Protein AF-A0A168AKA2-F1 (afdb_monomer_lite)

Sequence (302 aa):
MSASPSSTSDLRPRVEEVTDSEDDIPLAKMKTKIQNEAAQAAETKAAAEEEDEYTGITFVDMLRFIVLAILTSSGLSYLITQESFTWGYKPWAKFHAMRHYFRGPINLTPSQLALYNGTDPSLPIYLAVNGTIFDVTSGARFYGPGAAYHYAAGCEANRAFITGCFQEDRTPDLRGVELLYIPIEDCEETGYSAAGCEEEKLMPAAEKKKRREAELRKAKVYVQKALEGWYRFYDKNDKYFKVGKVIPEPDGAGLKETEGPVPTLCVLAQSQRPKRSEMKKYEEERRSKEAEMAKVTARRAH

Radius of gyration: 45.98 Å; chains: 1; bounding box: 139×82×97 Å

Foldseek 3Di:
DDDDDDDDDDDDDDDDDDDDDDDDDDPVVVVVVVVVVVVVVVVVVVVVVVVVPPDDCDPVNVVVVVVVCLQVVLVVCCVVVVPGSPVPDDVVLVVVVVVLVVVDADEAALVRLQVQLQPDVVHFWWADFPQFIKGCNLVCCQCHPPHPQSLRTSAHQLLCLLLVCSPPRRAPDCFQSLQLQPADACLVVVPPPQAPSVVVVVDDPVVVVVVRVVSSVVSVVVSVVSSVVVVVCQPPDPNMHTRHGHDHDPVNVSVVVVVDDGDHRDPSSVVSRHHPSVVNNVVVVVVVVVVVVVVVVVVVVD

pLDDT: mean 81.1, std 16.91, range [33.66, 97.62]

Organism: NCBI:txid392613

InterPro domains:
  IPR001199 Cytochrome b5-like heme/steroid binding domain [PF00173] (109-170)
  IPR001199 Cytochrome b5-like heme/steroid binding domain [SM01117] (108-186)
  IPR036400 Cytochrome b5-like heme/steroid binding domain superfamily [G3DSA:3.10.120.10] (104-248)
  IPR036400 Cytochrome b5-like heme/steroid binding domain superfamily [SSF55856] (105-172)
  IPR050577 MAPR/Neuferricin/Neudesin-like [PTHR10281] (91-247)

Secondary structure (DSSP, 8-state):
--------------------------HHHHHHHHHHHHHHHHHHHHHHHHHS-S----HHHHHHHHHHHHHHHHHHHHHHHSS-SSTT--HHHHHHHHHHHHH--EEE-HHHHGGGSSSSTTSPPEEEETTEEEE-GGGHHHHSTTSTTGGGTTSB-HHHHHH--TTT--SS--TTGGGGGSPB--TTTT-TTSTTHHHHHHS-HHHHHHHHHHHHHHHHHHHHHHHHHHHHHHHT-SS-EEEEEE---TTSHHHHTTTSPPPPPPHHHHHTSPBHHHHHHHHHHHHHHHHHHHHHHHHH--

Structure (mmCIF, N/CA/C/O backbone):
data_AF-A0A168AKA2-F1
#
_entry.id   AF-A0A168AKA2-F1
#
loop_
_atom_site.group_PDB
_atom_site.id
_atom_site.type_symbol
_atom_site.label_atom_id
_atom_site.label_alt_id
_atom_site.label_comp_id
_atom_site.label_asym_id
_atom_site.label_entity_id
_atom_site.label_seq_id
_atom_site.pdbx_PDB_ins_code
_atom_site.Cartn_x
_atom_site.Cartn_y
_atom_site.Cartn_z
_atom_site.occupancy
_atom_site.B_iso_or_equiv
_atom_site.auth_seq_id
_atom_site.auth_comp_id
_atom_site.auth_asym_id
_atom_site.auth_atom_id
_atom_site.pdbx_PDB_model_num
ATOM 1 N N . MET A 1 1 ? 75.955 65.451 -14.988 1.00 42.12 1 MET A N 1
ATOM 2 C CA . MET A 1 1 ? 76.858 64.344 -14.615 1.00 42.12 1 MET A CA 1
ATOM 3 C C . MET A 1 1 ? 76.902 63.419 -15.822 1.00 42.12 1 MET A C 1
ATOM 5 O O . MET A 1 1 ? 76.055 62.554 -15.945 1.00 42.12 1 MET A O 1
ATOM 9 N N . SER A 1 2 ? 77.557 63.840 -16.905 1.00 38.38 2 SER A N 1
ATOM 10 C CA . SER A 1 2 ? 79.019 63.784 -17.108 1.00 38.38 2 SER A CA 1
ATOM 11 C C . SER A 1 2 ? 79.462 62.322 -17.239 1.00 38.38 2 SER A C 1
ATOM 13 O O . SER A 1 2 ? 79.281 61.575 -16.293 1.00 38.38 2 SER A O 1
ATOM 15 N N . ALA A 1 3 ? 80.046 61.844 -18.330 1.00 36.53 3 ALA A N 1
ATOM 16 C CA . ALA A 1 3 ? 80.405 62.471 -19.590 1.00 36.53 3 ALA A CA 1
ATOM 17 C C . ALA A 1 3 ? 80.715 61.341 -20.601 1.00 36.53 3 ALA A C 1
ATOM 19 O O . ALA A 1 3 ? 81.256 60.306 -20.219 1.00 36.53 3 ALA A O 1
ATOM 20 N N . SER A 1 4 ? 80.412 61.562 -21.883 1.00 39.88 4 SER A N 1
ATOM 21 C CA . SER A 1 4 ? 81.236 61.081 -23.012 1.00 39.88 4 SER A CA 1
ATOM 22 C C . SER A 1 4 ? 82.666 61.681 -22.882 1.00 39.88 4 SER A C 1
ATOM 24 O O . SER A 1 4 ? 82.837 62.540 -22.016 1.00 39.88 4 SER A O 1
ATOM 26 N N . PRO A 1 5 ? 83.681 61.416 -23.737 1.00 55.09 5 PRO A N 1
ATOM 27 C CA . PRO A 1 5 ? 83.632 60.816 -25.072 1.00 55.09 5 PRO A CA 1
ATOM 28 C C . PRO A 1 5 ? 84.867 59.940 -25.412 1.00 55.09 5 PRO A C 1
ATOM 30 O O . PRO A 1 5 ? 85.654 59.599 -24.540 1.00 55.09 5 PRO A O 1
ATOM 33 N N . SER A 1 6 ? 84.947 59.481 -26.667 1.00 36.19 6 SER A N 1
ATOM 34 C CA . SER A 1 6 ? 86.059 59.757 -27.613 1.00 36.19 6 SER A CA 1
ATOM 35 C C . SER A 1 6 ? 87.033 58.563 -27.656 1.00 36.19 6 SER A C 1
ATOM 37 O O . SER A 1 6 ? 87.171 57.850 -26.678 1.00 36.19 6 SER A O 1
ATOM 39 N N . SER A 1 7 ? 87.734 58.204 -28.728 1.00 34.06 7 SER A N 1
ATOM 40 C CA . SER A 1 7 ? 87.876 58.675 -30.107 1.00 34.06 7 SER A CA 1
ATOM 41 C C . SER A 1 7 ? 89.014 57.837 -30.704 1.00 34.06 7 SER A C 1
ATOM 43 O O . SER A 1 7 ? 89.986 57.622 -29.987 1.00 34.06 7 SER A O 1
ATOM 45 N N . THR A 1 8 ? 88.924 57.505 -32.004 1.00 37.31 8 THR A N 1
ATOM 46 C CA . THR A 1 8 ? 90.046 57.264 -32.960 1.00 37.31 8 THR A CA 1
ATOM 47 C C . THR A 1 8 ? 90.996 56.095 -32.647 1.00 37.31 8 THR A C 1
ATOM 49 O O . THR A 1 8 ? 91.303 55.821 -31.502 1.00 37.31 8 THR A O 1
ATOM 52 N N . SER A 1 9 ? 91.511 55.296 -33.575 1.00 42.91 9 SER A N 1
ATOM 53 C CA . SER A 1 9 ? 92.014 55.483 -34.950 1.00 42.91 9 SER A CA 1
ATOM 54 C C . SER A 1 9 ? 92.329 54.058 -35.442 1.00 42.91 9 SER A C 1
ATOM 56 O O . SER A 1 9 ? 92.775 53.242 -34.643 1.00 42.91 9 SER A O 1
ATOM 58 N N . ASP A 1 10 ? 91.880 53.624 -36.615 1.00 46.38 10 ASP A N 1
ATOM 59 C CA . ASP A 1 10 ? 92.587 53.662 -37.908 1.00 46.38 10 ASP A CA 1
ATOM 60 C C . ASP A 1 10 ? 93.983 52.999 -37.935 1.00 46.38 10 ASP A C 1
ATOM 62 O O . ASP A 1 10 ? 94.736 53.083 -36.970 1.00 46.38 10 ASP A O 1
ATOM 66 N N . LEU A 1 11 ? 94.304 52.424 -39.104 1.00 39.44 11 LEU A N 1
ATOM 67 C CA . LEU A 1 11 ? 95.549 51.786 -39.575 1.00 39.44 11 LEU A CA 1
ATOM 68 C C . LEU A 1 11 ? 95.521 50.242 -39.721 1.00 39.44 11 LEU A C 1
ATOM 70 O O . LEU A 1 11 ? 95.914 49.476 -38.847 1.00 39.44 11 LEU A O 1
ATOM 74 N N . ARG A 1 12 ? 95.153 49.796 -40.936 1.00 41.62 12 ARG A N 1
ATOM 75 C CA . ARG A 1 12 ? 95.840 48.690 -41.657 1.00 41.62 12 ARG A CA 1
ATOM 76 C C . ARG A 1 12 ? 97.314 49.092 -41.912 1.00 41.62 12 ARG A C 1
ATOM 78 O O . ARG A 1 12 ? 97.574 50.293 -41.861 1.00 41.62 12 ARG A O 1
ATOM 85 N N . PRO A 1 13 ? 98.256 48.210 -42.322 1.00 53.47 13 PRO A N 1
ATOM 86 C CA . PRO A 1 13 ? 98.134 46.828 -42.824 1.00 53.47 13 PRO A CA 1
ATOM 87 C C . PRO A 1 13 ? 99.163 45.867 -42.170 1.00 53.47 13 PRO A C 1
ATOM 89 O O . PRO A 1 13 ? 99.902 46.284 -41.289 1.00 53.47 13 PRO A O 1
ATOM 92 N N . ARG A 1 14 ? 99.251 44.606 -42.627 1.00 36.91 14 ARG A N 1
ATOM 93 C CA . ARG A 1 14 ? 100.496 43.957 -43.116 1.00 36.91 14 ARG A CA 1
ATOM 94 C C . ARG A 1 14 ? 100.298 42.443 -43.206 1.00 36.91 14 ARG A C 1
ATOM 96 O O . ARG A 1 14 ? 100.119 41.758 -42.208 1.00 36.91 14 ARG A O 1
ATOM 103 N N . VAL A 1 15 ? 100.304 41.959 -44.444 1.00 46.25 15 VAL A N 1
ATOM 104 C CA . VAL A 1 15 ? 100.638 40.572 -44.760 1.00 46.25 15 VAL A CA 1
ATOM 105 C C . VAL A 1 15 ? 102.110 40.410 -44.402 1.00 46.25 15 VAL A C 1
ATOM 107 O O . VAL A 1 15 ? 102.939 41.157 -44.922 1.00 46.25 15 VAL A O 1
ATOM 110 N N . GLU A 1 16 ? 102.422 39.479 -43.511 1.00 42.53 16 GLU A N 1
ATOM 111 C CA . GLU A 1 16 ? 103.767 38.936 -43.380 1.00 42.53 16 GLU A CA 1
ATOM 112 C C . GLU A 1 16 ? 103.661 37.419 -43.461 1.00 42.53 16 GLU A C 1
ATOM 114 O O . GLU A 1 16 ? 102.897 36.777 -42.742 1.00 42.53 16 GLU A O 1
ATOM 119 N N . GLU A 1 17 ? 104.360 36.893 -44.454 1.00 41.31 17 GLU A N 1
ATOM 120 C CA . GLU A 1 17 ? 104.403 35.501 -44.849 1.00 41.31 17 GLU A CA 1
ATOM 121 C C . GLU A 1 17 ? 105.785 34.960 -44.450 1.00 41.31 17 GLU A C 1
ATOM 123 O O . GLU A 1 17 ? 106.784 35.631 -44.706 1.00 41.31 17 GLU A O 1
ATOM 128 N N . VAL A 1 18 ? 105.801 33.725 -43.921 1.00 43.91 18 VAL A N 1
ATOM 129 C CA . VAL A 1 18 ? 106.944 32.785 -43.806 1.00 43.91 18 VAL A CA 1
ATOM 130 C C . VAL A 1 18 ? 108.013 33.205 -42.766 1.00 43.91 18 VAL A C 1
ATOM 132 O O . VAL A 1 18 ? 108.516 34.317 -42.791 1.00 43.91 18 VAL A O 1
ATOM 135 N N . THR A 1 19 ? 108.375 32.399 -41.761 1.00 33.66 19 THR A N 1
ATOM 136 C CA . THR A 1 19 ? 109.161 31.152 -41.873 1.00 33.66 19 THR A CA 1
ATOM 137 C C . THR A 1 19 ? 109.039 30.239 -40.647 1.00 33.66 19 THR A C 1
ATOM 139 O O . THR A 1 19 ? 108.881 30.713 -39.525 1.00 33.66 19 THR A O 1
ATOM 142 N N . ASP A 1 20 ? 109.204 28.939 -40.912 1.00 44.06 20 ASP A N 1
ATOM 143 C CA . ASP A 1 20 ? 109.483 27.824 -39.995 1.00 44.06 20 ASP A CA 1
ATOM 144 C C . ASP A 1 20 ? 110.321 28.163 -38.754 1.00 44.06 20 ASP A C 1
ATOM 146 O O . ASP A 1 20 ? 111.400 28.746 -38.870 1.00 44.06 20 ASP A O 1
ATOM 150 N N . SER A 1 21 ? 109.893 27.631 -37.606 1.00 36.78 21 SER A N 1
ATOM 151 C CA . SER A 1 21 ? 110.758 26.810 -36.748 1.00 36.78 21 SER A CA 1
ATOM 152 C C . SER A 1 21 ? 109.919 26.073 -35.700 1.00 36.78 21 SER A C 1
ATOM 154 O O . SER A 1 21 ? 109.174 26.684 -34.933 1.00 36.78 21 SER A O 1
ATOM 156 N N . GLU A 1 22 ? 110.056 24.754 -35.731 1.00 49.78 22 GLU A N 1
ATOM 157 C CA . GLU A 1 22 ? 109.543 23.729 -34.826 1.00 49.78 22 GLU A CA 1
ATOM 158 C C . GLU A 1 22 ? 109.860 24.025 -33.348 1.00 49.78 22 GLU A C 1
ATOM 160 O O . GLU A 1 22 ? 110.937 24.529 -33.055 1.00 49.78 22 GLU A O 1
ATOM 165 N N . ASP A 1 23 ? 108.945 23.671 -32.433 1.00 47.62 23 ASP A N 1
ATOM 166 C CA . ASP A 1 23 ? 109.302 23.088 -31.130 1.00 47.62 23 ASP A CA 1
ATOM 167 C C . ASP A 1 23 ? 108.081 22.412 -30.464 1.00 47.62 23 ASP A C 1
ATOM 169 O O . ASP A 1 23 ? 107.023 23.004 -30.224 1.00 47.62 23 ASP A O 1
ATOM 173 N N . ASP A 1 24 ? 108.253 21.116 -30.210 1.00 47.12 24 ASP A N 1
ATOM 174 C CA . ASP A 1 24 ? 107.253 20.098 -29.903 1.00 47.12 24 ASP A CA 1
ATOM 175 C C . ASP A 1 24 ? 106.739 20.090 -28.448 1.00 47.12 24 ASP A C 1
ATOM 177 O O . ASP A 1 24 ? 107.500 19.959 -27.486 1.00 47.12 24 ASP A O 1
ATOM 181 N N . ILE A 1 25 ? 105.411 20.035 -28.276 1.00 52.50 25 ILE A N 1
ATOM 182 C CA . ILE A 1 25 ? 104.760 19.454 -27.086 1.00 52.50 25 ILE A CA 1
ATOM 183 C C . ILE A 1 25 ? 104.139 18.121 -27.528 1.00 52.50 25 ILE A C 1
ATOM 185 O O . ILE A 1 25 ? 103.329 18.111 -28.457 1.00 52.50 25 ILE A O 1
ATOM 189 N N . PRO A 1 26 ? 104.473 16.972 -26.904 1.00 58.94 26 PRO A N 1
ATOM 190 C CA . PRO A 1 26 ? 104.173 15.673 -27.489 1.00 58.94 26 PRO A CA 1
ATOM 191 C C . PRO A 1 26 ? 102.664 15.418 -27.544 1.00 58.94 26 PRO A C 1
ATOM 193 O O . PRO A 1 26 ? 102.001 15.183 -26.527 1.00 58.94 26 PRO A O 1
ATOM 196 N N . LEU A 1 27 ? 102.160 15.375 -28.779 1.00 58.09 27 LEU A N 1
ATOM 197 C CA . LEU A 1 27 ? 100.805 15.026 -29.225 1.00 58.09 27 LEU A CA 1
ATOM 198 C C . LEU A 1 27 ? 100.209 13.794 -28.507 1.00 58.09 27 LEU A C 1
ATOM 200 O O . LEU A 1 27 ? 98.992 13.636 -28.415 1.00 58.09 27 LEU A O 1
ATOM 204 N N . ALA A 1 28 ? 101.064 12.920 -27.972 1.00 61.12 28 ALA A N 1
ATOM 205 C CA . ALA A 1 28 ? 100.693 11.727 -27.222 1.00 61.12 28 ALA A CA 1
ATOM 206 C C . ALA A 1 28 ? 99.970 12.022 -25.892 1.00 61.12 28 ALA A C 1
ATOM 208 O O . ALA A 1 28 ? 99.026 11.306 -25.557 1.00 61.12 28 ALA A O 1
ATOM 209 N N . LYS A 1 29 ? 100.356 13.076 -25.152 1.00 59.69 29 LYS A N 1
ATOM 210 C CA . LYS A 1 29 ? 99.746 13.419 -23.847 1.00 59.69 29 LYS A CA 1
ATOM 211 C C . LYS A 1 29 ? 98.382 14.097 -23.988 1.00 59.69 29 LYS A C 1
ATOM 213 O O . LYS A 1 29 ? 97.487 13.852 -23.185 1.00 59.69 29 LYS A O 1
ATOM 218 N N . MET A 1 30 ? 98.203 14.913 -25.027 1.00 59.31 30 MET A N 1
ATOM 219 C CA . MET A 1 30 ? 96.895 15.495 -25.349 1.00 59.31 30 MET A CA 1
ATOM 220 C C . MET A 1 30 ? 95.913 14.425 -25.829 1.00 59.31 30 MET A C 1
ATOM 222 O O . MET A 1 30 ? 94.771 14.408 -25.380 1.00 59.31 30 MET A O 1
ATOM 226 N N . LYS A 1 31 ? 96.358 13.481 -26.671 1.00 65.75 31 LYS A N 1
ATOM 227 C CA . LYS A 1 31 ? 95.497 12.395 -27.164 1.00 65.75 31 LYS A CA 1
ATOM 228 C C . LYS A 1 31 ? 94.992 11.480 -26.049 1.00 65.75 31 LYS A C 1
ATOM 230 O O . LYS A 1 31 ? 93.810 11.164 -26.034 1.00 65.75 31 LYS A O 1
ATOM 235 N N . THR A 1 32 ? 95.846 11.112 -25.095 1.00 68.62 32 THR A N 1
ATOM 236 C CA . THR A 1 32 ? 95.438 10.268 -23.956 1.00 68.62 32 THR A CA 1
ATOM 237 C C . THR A 1 32 ? 94.500 10.993 -22.995 1.00 68.62 32 THR A C 1
ATOM 239 O O . THR A 1 32 ? 93.542 10.393 -22.519 1.00 68.62 32 THR A O 1
ATOM 242 N N . LYS A 1 33 ? 94.705 12.293 -22.748 1.00 72.75 33 LYS A N 1
ATOM 243 C CA . LYS A 1 33 ? 93.789 13.088 -21.916 1.00 72.75 33 LYS A CA 1
ATOM 244 C C . LYS A 1 33 ? 92.404 13.234 -22.556 1.00 72.75 33 LYS A C 1
ATOM 246 O O . LYS A 1 33 ? 91.408 12.987 -21.888 1.00 72.75 33 LYS A O 1
ATOM 251 N N . ILE A 1 34 ? 92.353 13.532 -23.856 1.00 72.19 34 ILE A N 1
ATOM 252 C CA . ILE A 1 34 ? 91.098 13.638 -24.617 1.00 72.19 34 ILE A CA 1
ATOM 253 C C . ILE A 1 34 ? 90.366 12.290 -24.662 1.00 72.19 34 ILE A C 1
ATOM 255 O O . ILE A 1 34 ? 89.150 12.249 -24.512 1.00 72.19 34 ILE A O 1
ATOM 259 N N . GLN A 1 35 ? 91.091 11.179 -24.826 1.00 73.50 35 GLN A N 1
ATOM 260 C CA . GLN A 1 35 ? 90.495 9.839 -24.817 1.00 73.50 35 GLN A CA 1
ATOM 261 C C . GLN A 1 35 ? 89.927 9.458 -23.445 1.00 73.50 35 GLN A C 1
ATOM 263 O O . GLN A 1 35 ? 88.838 8.895 -23.383 1.00 73.50 35 GLN A O 1
ATOM 268 N N . ASN A 1 36 ? 90.613 9.803 -22.354 1.00 71.88 36 ASN A N 1
ATOM 269 C CA . ASN A 1 36 ? 90.150 9.492 -21.001 1.00 71.88 36 ASN A CA 1
ATOM 270 C C . ASN A 1 36 ? 88.958 10.366 -20.574 1.00 71.88 36 ASN A C 1
ATOM 272 O O . ASN A 1 36 ? 88.024 9.859 -19.961 1.00 71.88 36 ASN A O 1
ATOM 276 N N . GLU A 1 37 ? 88.951 11.652 -20.936 1.00 75.44 37 GLU A N 1
ATOM 277 C CA . GLU A 1 37 ? 87.818 12.556 -20.689 1.00 75.44 37 GLU A CA 1
ATOM 278 C C . GLU A 1 37 ? 86.597 12.172 -21.542 1.00 75.44 37 GLU A C 1
ATOM 280 O O . GLU A 1 37 ? 85.471 12.210 -21.052 1.00 75.44 37 GLU A O 1
ATOM 285 N N . ALA A 1 38 ? 86.805 11.716 -22.783 1.00 73.12 38 ALA A N 1
ATOM 286 C CA . ALA A 1 38 ? 85.736 11.184 -23.628 1.00 73.12 38 ALA A CA 1
ATOM 287 C C . ALA A 1 38 ? 85.178 9.850 -23.104 1.00 73.12 38 ALA A C 1
ATOM 289 O O . ALA A 1 38 ? 83.971 9.636 -23.171 1.00 73.12 38 ALA A O 1
ATOM 290 N N . ALA A 1 39 ? 86.027 8.974 -22.556 1.00 73.69 39 ALA A N 1
ATOM 291 C CA . ALA A 1 39 ? 85.592 7.723 -21.936 1.00 73.69 39 ALA A CA 1
ATOM 292 C C . ALA A 1 39 ? 84.786 7.974 -20.650 1.00 73.69 39 ALA A C 1
ATOM 294 O O . ALA A 1 39 ? 83.715 7.399 -20.489 1.00 73.69 39 ALA A O 1
ATOM 295 N N . GLN A 1 40 ? 85.229 8.899 -19.789 1.00 72.25 40 GLN A N 1
ATOM 296 C CA . GLN A 1 40 ? 84.478 9.293 -18.589 1.00 72.25 40 GLN A CA 1
ATOM 297 C C . GLN A 1 40 ? 83.165 10.013 -18.921 1.00 72.25 40 GLN A C 1
ATOM 299 O O . GLN A 1 40 ? 82.154 9.780 -18.258 1.00 72.25 40 GLN A O 1
ATOM 304 N N . ALA A 1 41 ? 83.143 10.858 -19.956 1.00 71.75 41 ALA A N 1
ATOM 305 C CA . ALA A 1 41 ? 81.916 11.485 -20.446 1.00 71.75 41 ALA A CA 1
ATOM 306 C C . ALA A 1 41 ? 80.950 10.459 -21.065 1.00 71.75 41 ALA A C 1
ATOM 308 O O . ALA A 1 41 ? 79.739 10.607 -20.939 1.00 71.75 41 ALA A O 1
ATOM 309 N N . ALA A 1 42 ? 81.466 9.408 -21.708 1.00 73.75 42 ALA A N 1
ATOM 310 C CA . ALA A 1 42 ? 80.652 8.323 -22.247 1.00 73.75 42 ALA A CA 1
ATOM 311 C C . ALA A 1 42 ? 80.082 7.422 -21.140 1.00 73.75 42 ALA A C 1
ATOM 313 O O . ALA A 1 42 ? 78.906 7.087 -21.202 1.00 73.75 42 ALA A O 1
ATOM 314 N N . GLU A 1 43 ? 80.863 7.085 -20.108 1.00 69.88 43 GLU A N 1
ATOM 315 C CA . GLU A 1 43 ? 80.384 6.309 -18.953 1.00 69.88 43 GLU A CA 1
ATOM 316 C C . GLU A 1 43 ? 79.364 7.081 -18.114 1.00 69.88 43 GLU A C 1
ATOM 318 O O . GLU A 1 43 ? 78.340 6.525 -17.741 1.00 69.88 43 GLU A O 1
ATOM 323 N N . THR A 1 44 ? 79.591 8.371 -17.848 1.00 70.38 44 THR A N 1
ATOM 324 C CA . THR A 1 44 ? 78.619 9.203 -17.110 1.00 70.38 44 THR A CA 1
ATOM 325 C C . THR A 1 44 ? 77.334 9.429 -17.895 1.00 70.38 44 THR A C 1
ATOM 327 O O . THR A 1 44 ? 76.260 9.477 -17.302 1.00 70.38 44 THR A O 1
ATOM 330 N N . LYS A 1 45 ? 77.418 9.517 -19.226 1.00 68.19 45 LYS A N 1
ATOM 331 C CA . LYS A 1 45 ? 76.241 9.597 -20.090 1.00 68.19 45 LYS A CA 1
ATOM 332 C C . LYS A 1 45 ? 75.508 8.257 -20.193 1.00 68.19 45 LYS A C 1
ATOM 334 O O . LYS A 1 45 ? 74.289 8.265 -20.157 1.00 68.19 45 LYS A O 1
ATOM 339 N N . ALA A 1 46 ? 76.225 7.135 -20.242 1.00 64.88 46 ALA A N 1
ATOM 340 C CA . ALA A 1 46 ? 75.628 5.800 -20.204 1.00 64.88 46 ALA A CA 1
ATOM 341 C C . ALA A 1 46 ? 74.970 5.499 -18.845 1.00 64.88 46 ALA A C 1
ATOM 343 O O . ALA A 1 46 ? 73.882 4.943 -18.817 1.00 64.88 46 ALA A O 1
ATOM 344 N N . ALA A 1 47 ? 75.573 5.931 -17.733 1.00 60.44 47 ALA A N 1
ATOM 345 C CA . ALA A 1 47 ? 74.988 5.805 -16.397 1.00 60.44 47 ALA A CA 1
ATOM 346 C C . ALA A 1 47 ? 73.767 6.725 -16.200 1.00 60.44 47 ALA A C 1
ATOM 348 O O . ALA A 1 47 ? 72.792 6.318 -15.580 1.00 60.44 47 ALA A O 1
ATOM 349 N N . ALA A 1 48 ? 73.784 7.941 -16.761 1.00 59.88 48 ALA A N 1
ATOM 350 C CA . ALA A 1 48 ? 72.617 8.829 -16.762 1.00 59.88 48 ALA A CA 1
ATOM 351 C C . ALA A 1 48 ? 71.490 8.311 -17.678 1.00 59.88 48 ALA A C 1
ATOM 353 O O . ALA A 1 48 ? 70.320 8.426 -17.333 1.00 59.88 48 ALA A O 1
ATOM 354 N N . GLU A 1 49 ? 71.836 7.703 -18.820 1.00 59.34 49 GLU A N 1
ATOM 355 C CA . GLU A 1 49 ? 70.876 7.044 -19.715 1.00 59.34 49 GLU A CA 1
ATOM 356 C C . GLU A 1 49 ? 70.304 5.747 -19.095 1.00 59.34 49 GLU A C 1
ATOM 358 O O . GLU A 1 49 ? 69.133 5.457 -19.325 1.00 59.34 49 GLU A O 1
ATOM 363 N N . GLU A 1 50 ? 71.058 5.016 -18.257 1.00 57.53 50 GLU A N 1
ATOM 364 C CA . GLU A 1 50 ? 70.548 3.866 -17.482 1.00 57.53 50 GLU A CA 1
ATOM 365 C C . GLU A 1 50 ? 69.621 4.275 -16.319 1.00 57.53 50 GLU A C 1
ATOM 367 O O . GLU A 1 50 ? 68.672 3.549 -16.019 1.00 57.53 50 GLU A O 1
ATOM 372 N N . GLU A 1 51 ? 69.846 5.420 -15.661 1.00 56.56 51 GLU A N 1
ATOM 373 C CA . GLU A 1 51 ? 68.978 5.891 -14.565 1.00 56.56 51 GLU A CA 1
ATOM 374 C C . GLU A 1 51 ? 67.663 6.532 -15.058 1.00 56.56 51 GLU A C 1
ATOM 376 O O . GLU A 1 51 ? 66.640 6.436 -14.372 1.00 56.56 51 GLU A O 1
ATOM 381 N N . ASP A 1 52 ? 67.647 7.115 -16.264 1.00 52.47 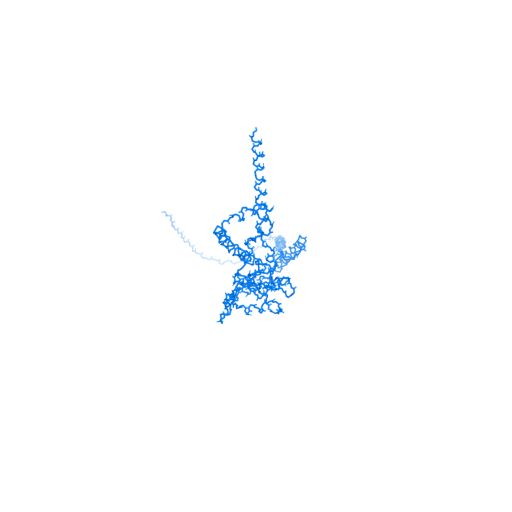52 ASP A N 1
ATOM 382 C CA . ASP A 1 52 ? 66.449 7.709 -16.882 1.00 52.47 52 ASP A CA 1
ATOM 383 C C . ASP A 1 52 ? 65.568 6.692 -17.640 1.00 52.47 52 ASP A C 1
ATOM 385 O O . ASP A 1 52 ? 64.446 7.018 -18.044 1.00 52.47 52 ASP A O 1
ATOM 389 N N . GLU A 1 53 ? 65.988 5.426 -17.762 1.00 50.19 53 GLU A N 1
ATOM 390 C CA . GLU A 1 53 ? 65.137 4.322 -18.243 1.00 50.19 53 GLU A CA 1
ATOM 391 C C . GLU A 1 53 ? 64.170 3.817 -17.146 1.00 50.19 53 GLU A C 1
ATOM 393 O O . GLU A 1 53 ? 63.748 2.661 -17.097 1.00 50.19 53 GLU A O 1
ATOM 398 N N . TYR A 1 54 ? 63.751 4.710 -16.247 1.00 57.19 54 TYR A N 1
ATOM 399 C CA . TYR A 1 54 ? 62.666 4.462 -15.310 1.00 57.19 54 TYR A CA 1
ATOM 400 C C . TYR A 1 54 ? 61.317 4.717 -15.995 1.00 57.19 54 TYR A C 1
ATOM 402 O O . TYR A 1 54 ? 60.727 5.793 -15.918 1.00 57.19 54 TYR A O 1
ATOM 410 N N . THR A 1 55 ? 60.852 3.689 -16.707 1.00 60.25 55 THR A N 1
ATOM 411 C CA . THR A 1 55 ? 59.474 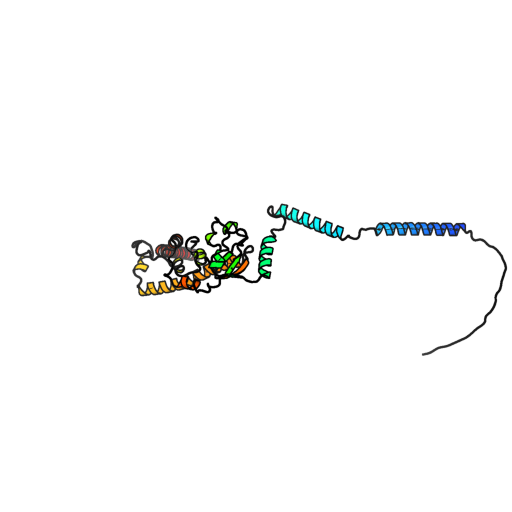3.417 -17.157 1.00 60.25 55 THR A CA 1
ATOM 412 C C . THR A 1 55 ? 58.442 4.510 -16.838 1.00 60.25 55 THR A C 1
ATOM 414 O O . THR A 1 55 ? 57.761 4.474 -15.807 1.00 60.25 55 THR A O 1
ATOM 417 N N . GLY A 1 56 ? 58.256 5.463 -17.754 1.00 65.62 56 GLY A N 1
ATOM 418 C CA . GLY A 1 56 ? 57.072 6.316 -17.734 1.00 65.62 56 GLY A CA 1
ATOM 419 C C . GLY A 1 56 ? 55.826 5.432 -17.783 1.00 65.62 56 GLY A C 1
ATOM 420 O O . GLY A 1 56 ? 55.710 4.590 -18.673 1.00 65.62 56 GLY A O 1
ATOM 421 N N . ILE A 1 57 ? 54.921 5.582 -16.810 1.00 70.75 57 ILE A N 1
ATOM 422 C CA . ILE A 1 57 ? 53.714 4.754 -16.702 1.00 70.75 57 ILE A CA 1
ATOM 423 C C . ILE A 1 57 ? 52.946 4.857 -18.021 1.00 70.75 57 ILE A C 1
ATOM 425 O O . ILE A 1 57 ? 52.352 5.891 -18.339 1.00 70.75 57 ILE A O 1
ATOM 429 N N . THR A 1 58 ? 52.971 3.787 -18.811 1.00 83.38 58 THR A N 1
ATOM 430 C CA . THR A 1 58 ? 52.294 3.785 -20.103 1.00 83.38 58 THR A CA 1
ATOM 431 C C . THR A 1 58 ? 50.784 3.750 -19.880 1.00 83.38 58 THR A C 1
ATOM 433 O O . THR A 1 58 ? 50.297 3.298 -18.842 1.00 83.38 58 THR A O 1
ATOM 436 N N . PHE A 1 59 ? 49.993 4.191 -20.861 1.00 82.81 59 PHE A N 1
ATOM 437 C CA . PHE A 1 59 ? 48.533 4.048 -20.786 1.00 82.81 59 PHE A CA 1
ATOM 438 C C . PHE A 1 59 ? 48.111 2.587 -20.543 1.00 82.81 59 PHE A C 1
ATOM 440 O O . PHE A 1 59 ? 47.142 2.321 -19.833 1.00 82.81 59 PHE A O 1
ATOM 447 N N . VAL A 1 60 ? 48.881 1.640 -21.084 1.00 86.50 60 VAL A N 1
ATOM 448 C CA . VAL A 1 60 ? 48.687 0.204 -20.868 1.00 86.50 60 VAL A CA 1
ATOM 449 C C . VAL A 1 60 ? 48.967 -0.174 -19.415 1.00 86.50 60 VAL A C 1
ATOM 451 O O . VAL A 1 60 ? 48.205 -0.948 -18.843 1.00 86.50 60 VAL A O 1
ATOM 454 N N . ASP A 1 61 ? 49.995 0.399 -18.790 1.00 83.50 61 ASP A N 1
ATOM 455 C CA . ASP A 1 61 ? 50.294 0.160 -17.376 1.00 83.50 61 ASP A CA 1
ATOM 456 C C . ASP A 1 61 ? 49.255 0.805 -16.458 1.00 83.50 61 ASP A C 1
ATOM 458 O O . ASP A 1 61 ? 48.787 0.149 -15.531 1.00 83.50 61 ASP A O 1
ATOM 462 N N . MET A 1 62 ? 48.771 2.014 -16.766 1.00 88.06 62 MET A N 1
ATOM 463 C CA . MET A 1 62 ? 47.618 2.596 -16.064 1.00 88.06 62 MET A CA 1
ATOM 464 C C . MET A 1 62 ? 46.382 1.696 -16.170 1.00 88.06 62 MET A C 1
ATOM 466 O O . MET A 1 62 ? 45.714 1.444 -15.169 1.00 88.06 62 MET A O 1
ATOM 470 N N . LEU A 1 63 ? 46.093 1.156 -17.358 1.00 90.75 63 LEU A N 1
ATOM 471 C CA . LEU A 1 63 ? 44.973 0.239 -17.565 1.00 90.75 63 LEU A CA 1
ATOM 472 C C . LEU A 1 63 ? 45.172 -1.080 -16.800 1.00 90.75 63 LEU A C 1
ATOM 474 O O . LEU A 1 63 ? 44.228 -1.563 -16.177 1.00 90.75 63 LEU A O 1
ATOM 478 N N . ARG A 1 64 ? 46.392 -1.633 -16.766 1.00 89.56 64 ARG A N 1
ATOM 479 C CA . ARG A 1 64 ? 46.740 -2.818 -15.961 1.00 89.56 64 ARG A CA 1
ATOM 480 C C . ARG A 1 64 ? 46.548 -2.569 -14.470 1.00 89.56 64 ARG A C 1
ATOM 482 O O . ARG A 1 64 ? 45.940 -3.406 -13.809 1.00 89.56 64 ARG A O 1
ATOM 489 N N . PHE A 1 65 ? 47.007 -1.432 -13.947 1.00 91.25 65 PHE A N 1
ATOM 490 C CA . PHE A 1 65 ? 46.827 -1.076 -12.539 1.00 91.25 65 PHE A CA 1
ATOM 491 C C . PHE A 1 65 ? 45.357 -0.851 -12.187 1.00 91.25 65 PHE A C 1
ATOM 493 O O . PHE A 1 65 ? 44.923 -1.304 -11.133 1.00 91.25 65 PHE A O 1
ATOM 500 N N . ILE A 1 66 ? 44.564 -0.239 -13.071 1.00 90.69 66 ILE A N 1
ATOM 501 C CA . ILE A 1 66 ? 43.114 -0.088 -12.876 1.00 90.69 66 ILE A CA 1
ATOM 502 C C . ILE A 1 66 ? 42.428 -1.458 -12.861 1.00 90.69 66 ILE A C 1
ATOM 504 O O . ILE A 1 66 ? 41.626 -1.728 -11.971 1.00 90.69 66 ILE A O 1
ATOM 508 N N . VAL A 1 67 ? 42.761 -2.351 -13.796 1.00 91.56 67 VAL A N 1
ATOM 509 C CA . VAL A 1 67 ? 42.203 -3.712 -13.836 1.00 91.56 67 VAL A CA 1
ATOM 510 C C . VAL A 1 67 ? 42.598 -4.503 -12.587 1.00 91.56 67 VAL A C 1
ATOM 512 O O . VAL A 1 67 ? 41.732 -5.108 -11.960 1.00 91.56 67 VAL A O 1
ATOM 515 N N . LEU A 1 68 ? 43.866 -4.457 -12.171 1.00 90.81 68 LEU A N 1
ATOM 516 C CA . LEU A 1 68 ? 44.341 -5.093 -10.938 1.00 90.81 68 LEU A CA 1
ATOM 517 C C . LEU A 1 68 ? 43.664 -4.511 -9.698 1.00 90.81 68 LEU A C 1
ATOM 519 O O . LEU A 1 68 ? 43.241 -5.271 -8.830 1.00 90.81 68 LEU A O 1
ATOM 523 N N . ALA A 1 69 ? 43.507 -3.191 -9.620 1.00 89.69 69 ALA A N 1
ATOM 524 C CA . ALA A 1 69 ? 42.808 -2.539 -8.522 1.00 89.69 69 ALA A CA 1
ATOM 525 C C . ALA A 1 69 ? 41.336 -2.970 -8.471 1.00 89.69 69 ALA A C 1
ATOM 527 O O . ALA A 1 69 ? 40.851 -3.318 -7.399 1.00 89.69 69 ALA A O 1
ATOM 528 N N . ILE A 1 70 ? 40.642 -3.034 -9.612 1.00 88.25 70 ILE A N 1
ATOM 529 C CA . ILE A 1 70 ? 39.254 -3.512 -9.688 1.00 88.25 70 ILE A CA 1
ATOM 530 C C . ILE A 1 70 ? 39.166 -4.980 -9.263 1.00 88.25 70 ILE A C 1
ATOM 532 O O . ILE A 1 70 ? 38.334 -5.306 -8.425 1.00 88.25 70 ILE A O 1
ATOM 536 N N . LEU A 1 71 ? 40.039 -5.857 -9.768 1.00 88.50 71 LEU A N 1
ATOM 537 C CA . LEU A 1 71 ? 40.048 -7.282 -9.417 1.00 88.50 71 LEU A CA 1
ATOM 538 C C . LEU A 1 71 ? 40.336 -7.510 -7.931 1.00 88.50 71 LEU A C 1
ATOM 540 O O . LEU A 1 71 ? 39.637 -8.285 -7.281 1.00 88.50 71 LEU A O 1
ATOM 544 N N . THR A 1 72 ? 41.331 -6.813 -7.384 1.00 87.81 72 THR A N 1
ATOM 545 C CA . THR A 1 72 ? 41.711 -6.926 -5.969 1.00 87.81 72 THR A CA 1
ATOM 546 C C . THR A 1 72 ? 40.600 -6.388 -5.074 1.00 87.81 72 THR A C 1
ATOM 548 O O . THR A 1 72 ? 40.234 -7.019 -4.087 1.00 87.81 72 THR A O 1
ATOM 551 N N . SER A 1 73 ? 40.007 -5.257 -5.451 1.00 85.00 73 SER A N 1
ATOM 552 C CA . SER A 1 73 ? 38.913 -4.633 -4.712 1.00 85.00 73 SER A CA 1
ATOM 553 C C . SER A 1 73 ? 37.638 -5.494 -4.767 1.00 85.00 73 SER A C 1
ATOM 555 O O . SER A 1 73 ? 37.016 -5.738 -3.733 1.00 85.00 73 SER A O 1
ATOM 557 N N . SER A 1 74 ? 37.275 -6.038 -5.935 1.00 82.50 74 SER A N 1
ATOM 558 C CA . SER A 1 74 ? 36.146 -6.969 -6.095 1.00 82.50 74 SER A CA 1
ATOM 559 C C . SER A 1 74 ? 36.372 -8.291 -5.358 1.00 82.50 74 SER A C 1
ATOM 561 O O . SER A 1 74 ? 35.446 -8.801 -4.729 1.00 82.50 74 SER A O 1
ATOM 563 N N . GLY A 1 75 ? 37.593 -8.835 -5.390 1.00 82.50 75 GLY A N 1
ATOM 564 C CA . GLY A 1 75 ? 37.970 -10.038 -4.646 1.00 82.50 75 GLY A CA 1
ATOM 565 C C . GLY A 1 75 ? 37.888 -9.828 -3.134 1.00 82.50 75 GLY A C 1
ATOM 566 O O . GLY A 1 75 ? 37.297 -10.643 -2.429 1.00 82.50 75 GLY A O 1
ATOM 567 N N . LEU A 1 76 ? 38.387 -8.695 -2.635 1.00 80.81 76 LEU A N 1
ATOM 568 C CA . LEU A 1 76 ? 38.295 -8.339 -1.220 1.00 80.81 76 LEU A CA 1
ATOM 569 C C . LEU A 1 76 ? 36.838 -8.103 -0.784 1.00 80.81 76 LEU A C 1
ATOM 571 O O . LEU A 1 76 ? 36.435 -8.568 0.280 1.00 80.81 76 LEU A O 1
ATOM 575 N N . SER A 1 77 ? 36.019 -7.466 -1.629 1.00 79.12 77 SER A N 1
ATOM 576 C CA . SER A 1 77 ? 34.574 -7.322 -1.401 1.00 79.12 77 SER A CA 1
ATOM 577 C C . SER A 1 77 ? 33.867 -8.678 -1.320 1.00 79.12 77 SER A C 1
ATOM 579 O O . SER A 1 77 ? 32.999 -8.857 -0.468 1.00 79.12 77 SER A O 1
ATOM 581 N N . TYR A 1 78 ? 34.229 -9.646 -2.166 1.00 77.25 78 TYR A N 1
ATOM 582 C CA . TYR A 1 78 ? 33.659 -10.994 -2.120 1.00 77.25 78 TYR A CA 1
ATOM 583 C C . TYR A 1 78 ? 34.053 -11.737 -0.837 1.00 77.25 78 TYR A C 1
ATOM 585 O O . TYR A 1 78 ? 33.201 -12.348 -0.197 1.00 77.25 78 TYR A O 1
ATOM 593 N N . LEU A 1 79 ? 35.316 -11.630 -0.413 1.00 81.62 79 LEU A N 1
ATOM 594 C CA . LEU A 1 79 ? 35.795 -12.262 0.820 1.00 81.62 79 LEU A CA 1
ATOM 595 C C . LEU A 1 79 ? 35.126 -11.691 2.079 1.00 81.62 79 LEU A C 1
ATOM 597 O O . LEU A 1 79 ? 34.859 -12.442 3.013 1.00 81.62 79 LEU A O 1
ATOM 601 N N . ILE A 1 80 ? 34.836 -10.386 2.100 1.00 77.94 80 ILE A N 1
ATOM 602 C CA . ILE A 1 80 ? 34.224 -9.711 3.255 1.00 77.94 80 ILE A CA 1
ATOM 603 C C . ILE A 1 80 ? 32.698 -9.856 3.262 1.00 77.94 80 ILE A C 1
ATOM 605 O O . ILE A 1 80 ? 32.104 -10.048 4.318 1.00 77.94 80 ILE A O 1
ATOM 609 N N . THR A 1 81 ? 32.041 -9.730 2.107 1.00 71.00 81 THR A N 1
ATOM 610 C CA . THR A 1 81 ? 30.573 -9.633 2.026 1.00 71.00 81 THR A CA 1
ATOM 611 C C . THR A 1 81 ? 29.901 -10.953 1.638 1.00 71.00 81 THR A C 1
ATOM 613 O O . THR A 1 81 ? 28.695 -11.060 1.812 1.00 71.00 81 THR A O 1
ATOM 616 N N . GLN A 1 82 ? 30.636 -11.942 1.106 1.00 61.81 82 GLN A N 1
ATOM 617 C CA . GLN A 1 82 ? 30.163 -13.256 0.612 1.00 61.81 82 GLN A CA 1
ATOM 618 C C . GLN A 1 82 ? 28.958 -13.257 -0.356 1.00 61.81 82 GLN A C 1
ATOM 620 O O . GLN A 1 82 ? 28.533 -14.312 -0.811 1.00 61.81 82 GLN 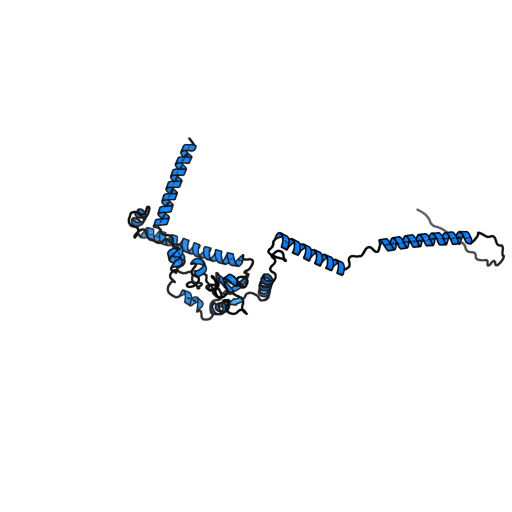A O 1
ATOM 625 N N . GLU A 1 83 ? 28.436 -12.089 -0.733 1.00 62.72 83 GLU A N 1
ATOM 626 C CA . GLU A 1 83 ? 27.163 -11.960 -1.449 1.00 62.72 83 GLU A CA 1
ATOM 627 C C . GLU A 1 83 ? 27.297 -11.227 -2.800 1.00 62.72 83 GLU A C 1
ATOM 629 O O . GLU A 1 83 ? 26.360 -11.253 -3.598 1.00 62.72 83 GLU A O 1
ATOM 634 N N . SER A 1 84 ? 28.403 -10.519 -3.105 1.00 58.22 84 SER A N 1
ATOM 635 C CA . SER A 1 84 ? 28.501 -9.712 -4.345 1.00 58.22 84 SER A CA 1
ATOM 636 C C . SER A 1 84 ? 29.925 -9.308 -4.769 1.00 58.22 84 SER A C 1
ATOM 638 O O . SER A 1 84 ? 30.704 -8.827 -3.952 1.00 58.22 84 SER A O 1
ATOM 640 N N . PHE A 1 85 ? 30.213 -9.370 -6.078 1.00 64.94 85 PHE A N 1
ATOM 641 C CA . PHE A 1 85 ? 31.461 -8.879 -6.703 1.00 64.94 85 PHE A CA 1
ATOM 642 C C . PHE A 1 85 ? 31.491 -7.356 -6.973 1.00 64.94 85 PHE A C 1
ATOM 644 O O . PHE A 1 85 ? 32.543 -6.808 -7.302 1.00 64.94 85 PHE A O 1
ATOM 651 N N . THR A 1 86 ? 30.350 -6.663 -6.861 1.00 64.06 86 THR A N 1
ATOM 652 C CA . THR A 1 86 ? 30.173 -5.250 -7.259 1.00 64.06 86 THR A CA 1
ATOM 653 C C . THR A 1 86 ? 29.742 -4.327 -6.111 1.00 64.06 86 THR A C 1
ATOM 655 O O . THR A 1 86 ? 28.991 -3.383 -6.346 1.00 64.06 86 THR A O 1
ATOM 658 N N . TRP A 1 87 ? 30.161 -4.566 -4.860 1.00 65.19 87 TRP A N 1
ATOM 659 C CA . TRP A 1 87 ? 29.764 -3.733 -3.700 1.00 65.19 87 TRP A CA 1
ATOM 660 C C . TRP A 1 87 ? 28.239 -3.592 -3.525 1.00 65.19 87 TRP A C 1
ATOM 662 O O . TRP A 1 87 ? 27.734 -2.549 -3.115 1.00 65.19 87 TRP A O 1
ATOM 672 N N . GLY A 1 88 ? 27.471 -4.613 -3.920 1.00 63.62 88 GLY A N 1
ATOM 673 C CA . GLY A 1 88 ? 26.005 -4.561 -3.909 1.00 63.62 88 GLY A CA 1
ATOM 674 C C . GLY A 1 88 ? 25.383 -3.618 -4.953 1.00 63.62 88 GLY A C 1
ATOM 675 O O . GLY A 1 88 ? 24.167 -3.411 -4.944 1.00 63.62 88 GLY A O 1
ATOM 676 N N . TYR A 1 89 ? 26.173 -3.057 -5.877 1.00 63.16 89 TYR A N 1
ATOM 677 C CA . TYR A 1 89 ? 25.681 -2.221 -6.969 1.00 63.16 89 TYR A CA 1
ATOM 678 C C . TYR A 1 89 ? 24.903 -3.063 -7.987 1.00 63.16 89 TYR A C 1
ATOM 680 O O . TYR A 1 89 ? 25.424 -4.035 -8.539 1.00 63.16 89 TYR A O 1
ATOM 688 N N . LYS A 1 90 ? 23.650 -2.669 -8.247 1.00 63.00 90 LYS A N 1
ATOM 689 C CA . LYS A 1 90 ? 22.724 -3.320 -9.189 1.00 63.00 90 LYS A CA 1
ATOM 690 C C . LYS A 1 90 ? 22.538 -2.455 -10.443 1.00 63.00 90 LYS A C 1
ATOM 692 O O . LYS A 1 90 ? 21.554 -1.714 -10.524 1.00 63.00 90 LYS A O 1
ATOM 697 N N . PRO A 1 91 ? 23.455 -2.528 -11.425 1.00 63.44 91 PRO A N 1
ATOM 698 C CA . PRO A 1 91 ? 23.435 -1.662 -12.605 1.00 63.44 91 PRO A CA 1
ATOM 699 C C . PRO A 1 91 ? 22.141 -1.796 -13.417 1.00 63.44 91 PRO A C 1
ATOM 701 O O . PRO A 1 91 ? 21.609 -0.797 -13.888 1.00 63.44 91 PRO A O 1
ATOM 704 N N . TRP A 1 92 ? 21.579 -3.004 -13.510 1.00 60.66 92 TRP A N 1
ATOM 705 C CA . TRP A 1 92 ? 20.361 -3.267 -14.281 1.00 60.66 92 TRP A CA 1
ATOM 706 C C . TRP A 1 92 ? 19.113 -2.557 -13.735 1.00 60.66 92 TRP A C 1
ATOM 708 O O . TRP A 1 92 ? 18.370 -1.962 -14.510 1.00 60.66 92 TRP A O 1
ATOM 718 N N . ALA A 1 93 ? 18.905 -2.527 -12.413 1.00 62.59 93 ALA A N 1
ATOM 719 C CA . ALA A 1 93 ? 17.762 -1.824 -11.814 1.00 62.59 93 ALA A CA 1
ATOM 720 C C . ALA A 1 93 ? 17.819 -0.310 -12.092 1.00 62.59 93 ALA A C 1
ATOM 722 O O . ALA A 1 93 ? 16.818 0.309 -12.453 1.00 62.59 93 ALA A O 1
ATOM 723 N N . LYS A 1 94 ? 19.021 0.277 -12.012 1.00 66.00 94 LYS A N 1
ATOM 724 C CA . LYS A 1 94 ? 19.237 1.693 -12.335 1.00 66.00 94 LYS A CA 1
ATOM 725 C C . LYS A 1 94 ? 19.176 1.977 -13.834 1.00 66.00 94 LYS A C 1
ATOM 727 O O . LYS A 1 94 ? 18.741 3.059 -14.210 1.00 66.00 94 LYS A O 1
ATOM 732 N N . PHE A 1 95 ? 19.558 1.026 -14.685 1.00 69.81 95 PHE A N 1
ATOM 733 C CA . PHE A 1 95 ? 19.427 1.146 -16.136 1.00 69.81 95 PHE A CA 1
ATOM 734 C C . PHE A 1 95 ? 17.958 1.214 -16.571 1.00 69.81 95 PHE A C 1
ATOM 736 O O . PHE A 1 95 ? 17.599 2.087 -17.360 1.00 69.81 95 PHE A O 1
ATOM 743 N N . HIS A 1 96 ? 17.090 0.364 -16.011 1.00 67.38 96 HIS A N 1
ATOM 744 C CA . HIS A 1 96 ? 15.648 0.450 -16.259 1.00 67.38 96 HIS A CA 1
ATOM 745 C C . HIS A 1 96 ? 15.076 1.788 -15.775 1.00 67.38 96 HIS A C 1
ATOM 747 O O . HIS A 1 96 ? 14.433 2.488 -16.558 1.00 67.38 96 HIS A O 1
ATOM 753 N N . ALA A 1 97 ? 15.401 2.210 -14.551 1.00 70.56 97 ALA A N 1
ATOM 754 C CA . ALA A 1 97 ? 14.977 3.511 -14.029 1.00 70.56 97 ALA A CA 1
ATOM 755 C C . ALA A 1 97 ? 15.460 4.689 -14.904 1.00 70.56 97 ALA A C 1
ATOM 757 O O . ALA A 1 97 ? 14.691 5.594 -15.223 1.00 70.56 97 ALA A O 1
ATOM 758 N N . MET A 1 98 ? 16.712 4.652 -15.366 1.00 73.25 98 MET A N 1
ATOM 759 C CA . MET A 1 98 ? 17.288 5.655 -16.266 1.00 73.25 98 MET A CA 1
ATOM 760 C C . MET A 1 98 ? 16.586 5.668 -17.632 1.00 73.25 98 MET A C 1
ATOM 762 O O . MET A 1 98 ? 16.279 6.732 -18.166 1.00 73.25 98 MET A O 1
ATOM 766 N N . ARG A 1 99 ? 16.259 4.496 -18.186 1.00 76.00 99 ARG A N 1
ATOM 767 C CA . ARG A 1 99 ? 15.490 4.372 -19.432 1.00 76.00 99 ARG A CA 1
ATOM 768 C C . ARG A 1 99 ? 14.101 5.010 -19.315 1.00 76.00 99 ARG A C 1
ATOM 770 O O . ARG A 1 99 ? 13.632 5.588 -20.296 1.00 76.00 99 ARG A O 1
ATOM 777 N N . HIS A 1 100 ? 13.456 4.909 -18.153 1.00 73.12 100 HIS A N 1
ATOM 778 C CA . HIS A 1 100 ? 12.185 5.583 -17.873 1.00 73.12 100 HIS A CA 1
ATOM 779 C C . HIS A 1 100 ? 12.353 7.091 -17.702 1.00 73.12 100 HIS A C 1
ATOM 781 O O . HIS A 1 100 ? 11.570 7.849 -18.268 1.00 73.12 100 HIS A O 1
ATOM 787 N N . TYR A 1 101 ? 13.416 7.532 -17.026 1.00 74.12 101 TYR A N 1
ATOM 788 C CA . TYR A 1 101 ? 13.735 8.953 -16.893 1.00 74.12 101 TYR A CA 1
ATOM 789 C C . TYR A 1 101 ? 13.827 9.658 -18.258 1.00 74.12 101 TYR A C 1
ATOM 791 O O . TYR A 1 101 ? 13.257 10.730 -18.437 1.00 74.12 101 TYR A O 1
ATOM 799 N N . PHE A 1 102 ? 14.450 9.018 -19.255 1.00 80.25 102 PHE A N 1
ATOM 800 C CA . PHE A 1 102 ? 14.538 9.566 -20.614 1.00 80.25 102 PHE A CA 1
ATOM 801 C C . PHE A 1 102 ? 13.236 9.492 -21.427 1.00 80.25 102 PHE A C 1
ATOM 803 O O . PHE A 1 102 ? 13.062 10.271 -22.359 1.00 80.25 102 PHE A O 1
ATOM 810 N N . ARG A 1 103 ? 12.329 8.559 -21.114 1.00 80.81 103 ARG A N 1
ATOM 811 C CA . ARG A 1 103 ? 11.044 8.398 -21.821 1.00 80.81 103 ARG A CA 1
ATOM 812 C C . ARG A 1 103 ? 9.938 9.317 -21.294 1.00 80.81 103 ARG A C 1
ATOM 814 O O . ARG A 1 103 ? 8.933 9.482 -21.977 1.00 80.81 103 ARG A O 1
ATOM 821 N N . GLY A 1 104 ? 10.135 9.924 -20.125 1.00 83.69 104 GLY A N 1
ATOM 822 C CA . GLY A 1 104 ? 9.131 10.752 -19.465 1.00 83.69 104 GLY A CA 1
ATOM 823 C C . GLY A 1 104 ? 8.054 9.932 -18.737 1.00 83.69 104 GLY A C 1
ATOM 824 O O . GLY A 1 104 ? 8.052 8.699 -18.803 1.00 83.69 104 GLY A O 1
ATOM 825 N N . PRO A 1 105 ? 7.156 10.606 -17.995 1.00 88.62 105 PRO A N 1
ATOM 826 C CA . PRO A 1 105 ? 6.124 9.942 -17.209 1.00 88.62 105 PRO A CA 1
ATOM 827 C C . PRO A 1 105 ? 5.045 9.325 -18.106 1.00 88.62 105 PRO A C 1
ATOM 829 O O . PRO A 1 105 ? 4.545 9.973 -19.025 1.00 88.62 105 PRO A O 1
ATOM 832 N N . ILE A 1 106 ? 4.648 8.089 -17.803 1.00 91.75 106 ILE A N 1
ATOM 833 C CA . ILE A 1 106 ? 3.530 7.417 -18.476 1.00 91.75 106 ILE A CA 1
ATOM 834 C C . ILE A 1 106 ? 2.206 7.773 -17.794 1.00 91.75 106 ILE A C 1
ATOM 836 O O . ILE A 1 106 ? 2.133 7.884 -16.572 1.00 91.75 106 ILE A O 1
ATOM 840 N N . ASN A 1 107 ? 1.145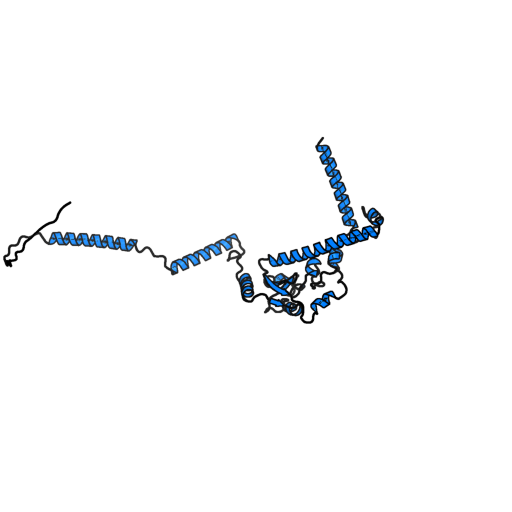 7.929 -18.576 1.00 94.62 107 ASN A N 1
ATOM 841 C CA . ASN A 1 107 ? -0.213 8.042 -18.056 1.00 94.62 107 ASN A CA 1
ATOM 842 C C . ASN A 1 107 ? -0.994 6.849 -18.588 1.00 94.62 107 ASN A C 1
ATOM 844 O O . ASN A 1 107 ? -1.133 6.721 -19.803 1.00 94.62 107 ASN A O 1
ATOM 848 N N . LEU A 1 108 ? -1.443 5.972 -17.694 1.00 94.75 108 LEU A N 1
ATOM 849 C CA . LEU A 1 108 ? -2.188 4.771 -18.061 1.00 94.75 108 LEU A CA 1
ATOM 850 C C . LEU A 1 108 ? -3.588 4.835 -17.470 1.00 94.75 108 LEU A C 1
ATOM 852 O O . LEU A 1 108 ? -3.762 5.266 -16.331 1.00 94.75 108 LEU A O 1
ATOM 856 N N . THR A 1 109 ? -4.578 4.381 -18.223 1.00 94.38 109 THR A N 1
ATOM 857 C CA . THR A 1 109 ? -5.902 4.103 -17.665 1.00 94.38 109 THR A CA 1
ATOM 858 C C . THR A 1 109 ? -5.891 2.783 -16.877 1.00 94.38 109 THR A C 1
ATOM 860 O O . THR A 1 109 ? -4.975 1.976 -17.069 1.00 94.38 109 THR A O 1
ATOM 863 N N . PRO A 1 110 ? -6.864 2.516 -15.986 1.00 92.62 110 PRO A N 1
ATOM 864 C CA . PRO A 1 110 ? -6.966 1.233 -15.287 1.00 92.62 110 PRO A CA 1
ATOM 865 C C . PRO A 1 110 ? -6.928 0.012 -16.221 1.00 92.62 110 PRO A C 1
ATOM 867 O O . PRO A 1 110 ? -6.210 -0.949 -15.943 1.00 92.62 110 PRO A O 1
ATOM 870 N N . SER A 1 111 ? -7.625 0.061 -17.359 1.00 93.00 111 SER A N 1
ATOM 871 C CA . SER A 1 111 ? -7.616 -1.018 -18.358 1.00 93.00 111 SER A CA 1
ATOM 872 C C . SER A 1 111 ? -6.252 -1.198 -19.028 1.00 93.00 111 SER A C 1
ATOM 874 O O . SER A 1 111 ? -5.818 -2.328 -19.247 1.00 93.00 111 SER A O 1
ATOM 876 N N . GLN A 1 112 ? -5.534 -0.108 -19.305 1.00 94.94 112 GLN A N 1
ATOM 877 C CA . GLN A 1 112 ? -4.167 -0.172 -19.825 1.00 94.94 112 GLN A CA 1
ATOM 878 C C . GLN A 1 112 ? -3.185 -0.691 -18.773 1.00 94.94 112 GLN A C 1
ATOM 880 O O . GLN A 1 112 ? -2.300 -1.482 -19.094 1.00 94.94 112 GLN A O 1
ATOM 885 N N . LEU A 1 113 ? -3.343 -0.273 -17.515 1.00 95.56 113 LEU A N 1
ATOM 886 C CA . LEU A 1 113 ? -2.522 -0.732 -16.399 1.00 95.56 113 LEU A CA 1
ATOM 887 C C . LEU A 1 113 ? -2.665 -2.248 -16.189 1.00 95.56 113 LEU A C 1
ATOM 889 O O . LEU A 1 113 ? -1.662 -2.908 -15.925 1.00 95.56 113 LEU A O 1
ATOM 893 N N . ALA A 1 114 ? -3.862 -2.806 -16.395 1.00 94.81 114 ALA A N 1
ATOM 894 C CA . ALA A 1 114 ? -4.146 -4.239 -16.260 1.00 94.81 114 ALA A CA 1
ATOM 895 C C . ALA A 1 114 ? -3.290 -5.142 -17.160 1.00 94.81 114 ALA A C 1
ATOM 897 O O . ALA A 1 114 ? -3.064 -6.304 -16.817 1.00 94.81 114 ALA A O 1
ATOM 898 N N . LEU A 1 115 ? -2.763 -4.611 -18.268 1.00 95.81 115 LEU A N 1
ATOM 899 C CA . LEU A 1 115 ? -1.852 -5.331 -19.164 1.00 95.81 115 LEU A CA 1
ATOM 900 C C . LEU A 1 115 ? -0.472 -5.583 -18.528 1.00 95.81 115 LEU A C 1
ATOM 902 O O . LEU A 1 115 ? 0.221 -6.523 -18.904 1.00 95.81 115 LEU A O 1
ATOM 906 N N . TYR A 1 116 ? -0.080 -4.779 -17.537 1.00 95.81 116 TYR A N 1
ATOM 907 C CA . TYR A 1 116 ? 1.223 -4.828 -16.863 1.00 95.81 116 TYR A CA 1
ATOM 908 C C . TYR A 1 116 ? 1.177 -5.644 -15.561 1.00 95.81 116 TYR A C 1
ATOM 910 O O . TYR A 1 116 ? 1.770 -5.278 -14.544 1.00 95.81 116 TYR A O 1
ATOM 918 N N . ASN A 1 117 ? 0.450 -6.759 -15.573 1.00 94.88 117 ASN A N 1
ATOM 919 C CA . ASN A 1 117 ? 0.280 -7.661 -14.428 1.00 94.88 117 ASN A CA 1
ATOM 920 C C . ASN A 1 117 ? 1.410 -8.711 -14.292 1.00 94.88 117 ASN A C 1
ATOM 922 O O . ASN A 1 117 ? 1.418 -9.499 -13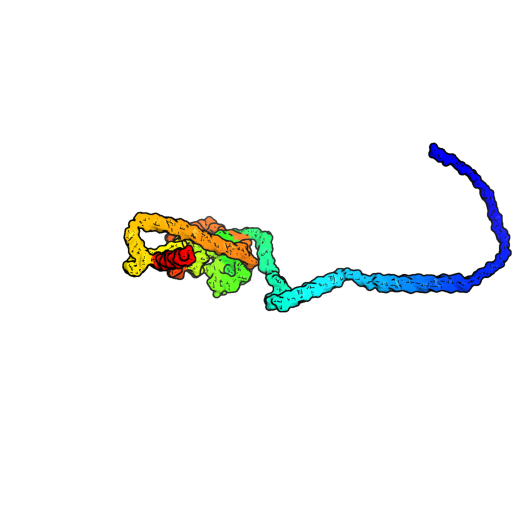.347 1.00 94.88 117 ASN A O 1
ATOM 926 N N . GLY A 1 118 ? 2.357 -8.741 -15.236 1.00 93.44 118 GLY A N 1
ATOM 927 C CA . GLY A 1 118 ? 3.475 -9.684 -15.268 1.00 93.44 118 GLY A CA 1
ATOM 928 C C . GLY A 1 118 ? 3.186 -11.047 -15.900 1.00 93.44 118 GLY A C 1
ATOM 929 O O . GLY A 1 118 ? 4.060 -11.910 -15.852 1.00 93.44 118 GLY A O 1
ATOM 930 N N . THR A 1 119 ? 2.008 -11.272 -16.496 1.00 93.50 119 THR A N 1
ATOM 931 C CA . THR A 1 119 ? 1.739 -12.506 -17.261 1.00 93.50 119 THR A CA 1
ATOM 932 C C . THR A 1 119 ? 2.505 -12.554 -18.577 1.00 93.50 119 THR A C 1
ATOM 934 O O . THR A 1 119 ? 2.841 -13.641 -19.038 1.00 93.50 119 THR A O 1
ATOM 937 N N . ASP A 1 120 ? 2.779 -11.393 -19.176 1.00 93.56 120 ASP A N 1
ATOM 938 C CA . ASP A 1 120 ? 3.625 -11.265 -20.361 1.00 93.56 120 ASP A CA 1
ATOM 939 C C . ASP A 1 120 ? 5.077 -10.962 -19.937 1.00 93.56 120 ASP A C 1
ATOM 941 O O . ASP A 1 120 ? 5.335 -9.875 -19.412 1.00 93.56 120 ASP A O 1
ATOM 945 N N . PRO A 1 121 ? 6.042 -11.874 -20.172 1.00 89.44 121 PRO A N 1
ATOM 946 C CA . PRO A 1 121 ? 7.449 -11.655 -19.827 1.00 89.44 121 PRO A CA 1
ATOM 947 C C . PRO A 1 121 ? 8.119 -10.506 -20.591 1.00 89.44 121 PRO A C 1
ATOM 949 O O . PRO A 1 121 ? 9.202 -10.066 -20.203 1.00 89.44 121 PRO A O 1
ATOM 952 N N . SER A 1 122 ? 7.529 -10.047 -21.700 1.00 90.62 122 SER A N 1
ATOM 953 C CA . SER A 1 122 ? 8.048 -8.930 -22.493 1.00 90.62 122 SER A CA 1
ATOM 954 C C . SER A 1 122 ? 7.680 -7.560 -21.917 1.00 90.62 122 SER A C 1
ATOM 956 O O . SER A 1 122 ? 8.312 -6.556 -22.263 1.00 90.62 122 SER A O 1
ATOM 958 N N . LEU A 1 123 ? 6.692 -7.513 -21.019 1.00 92.56 123 LEU A N 1
ATOM 959 C CA . LEU A 1 123 ? 6.214 -6.295 -20.381 1.00 92.56 123 LEU A CA 1
ATOM 960 C C . LEU A 1 123 ? 6.760 -6.162 -18.950 1.00 92.56 123 LEU A C 1
ATOM 962 O O . LEU A 1 123 ? 6.931 -7.158 -18.244 1.00 92.56 123 LEU A O 1
ATOM 966 N N . PRO A 1 124 ? 7.028 -4.927 -18.488 1.00 93.56 124 PRO A N 1
ATOM 967 C CA . PRO A 1 124 ? 7.327 -4.682 -17.085 1.00 93.56 124 PRO A CA 1
ATOM 968 C C . PRO A 1 124 ? 6.091 -4.934 -16.211 1.00 93.56 124 PRO A C 1
ATOM 970 O O . PRO A 1 124 ? 4.951 -4.896 -16.674 1.00 93.56 124 PRO A O 1
ATOM 973 N N . ILE A 1 125 ? 6.322 -5.159 -14.921 1.00 95.81 125 ILE A N 1
ATOM 974 C CA . ILE A 1 125 ? 5.263 -5.339 -13.929 1.00 95.81 125 ILE A CA 1
ATOM 975 C C . ILE A 1 125 ? 5.012 -3.999 -13.255 1.00 95.81 125 ILE A C 1
ATOM 977 O O . ILE A 1 125 ? 5.903 -3.458 -12.593 1.00 95.81 125 ILE A O 1
ATOM 981 N N . TYR A 1 126 ? 3.799 -3.479 -13.398 1.00 96.44 126 TYR A N 1
ATOM 982 C CA . TYR A 1 126 ? 3.390 -2.222 -12.786 1.00 96.44 126 TYR A CA 1
ATOM 983 C C . TYR A 1 126 ? 2.394 -2.445 -11.662 1.00 96.44 126 TYR A C 1
ATOM 985 O O . TYR A 1 126 ? 1.643 -3.413 -11.634 1.00 96.44 126 TYR A O 1
ATOM 993 N N . LEU A 1 127 ? 2.399 -1.515 -10.721 1.00 96.19 127 LEU A N 1
ATOM 994 C CA . LEU A 1 127 ? 1.468 -1.440 -9.608 1.00 96.19 127 LEU A CA 1
ATOM 995 C C . LEU A 1 127 ? 1.137 0.030 -9.387 1.00 96.19 127 LEU A C 1
ATOM 997 O O . LEU A 1 127 ? 2.039 0.870 -9.435 1.00 96.19 127 LEU A O 1
ATOM 1001 N N . ALA A 1 128 ? -0.122 0.343 -9.101 1.00 96.44 128 ALA A N 1
ATOM 1002 C CA . ALA A 1 128 ? -0.509 1.691 -8.720 1.00 96.44 128 ALA A CA 1
ATOM 1003 C C . ALA A 1 128 ? -0.866 1.784 -7.234 1.00 96.44 128 ALA A C 1
ATOM 1005 O O . ALA A 1 128 ? -1.542 0.919 -6.678 1.00 96.44 128 ALA A O 1
ATOM 1006 N N . VAL A 1 129 ? -0.403 2.863 -6.603 1.00 96.06 129 VAL A N 1
ATOM 1007 C CA . VAL A 1 129 ? -0.761 3.238 -5.233 1.00 96.06 129 VAL A CA 1
ATOM 1008 C C . VAL A 1 129 ? -1.030 4.734 -5.203 1.00 96.06 129 VAL A C 1
ATOM 1010 O O . VAL A 1 129 ? -0.164 5.529 -5.583 1.00 96.06 129 VAL A O 1
ATOM 1013 N N . ASN A 1 130 ? -2.212 5.121 -4.726 1.00 94.62 130 ASN A N 1
ATOM 1014 C CA . ASN A 1 130 ? -2.639 6.516 -4.608 1.00 94.62 130 ASN A CA 1
ATOM 1015 C C . ASN A 1 130 ? -2.459 7.300 -5.929 1.00 94.62 130 ASN A C 1
ATOM 1017 O O . ASN A 1 130 ? -1.800 8.343 -5.979 1.00 94.62 130 ASN A O 1
ATOM 1021 N N . GLY A 1 131 ? -2.949 6.725 -7.028 1.00 94.19 131 GLY A N 1
ATOM 1022 C CA . GLY A 1 131 ? -2.891 7.263 -8.388 1.00 94.19 131 GLY A CA 1
ATOM 1023 C C . GLY A 1 131 ? -1.500 7.299 -9.025 1.00 94.19 131 GLY A C 1
ATOM 1024 O O . GLY A 1 131 ? -1.354 7.798 -10.139 1.00 94.19 131 GLY A O 1
ATOM 1025 N N . THR A 1 132 ? -0.460 6.804 -8.350 1.00 95.88 132 THR A N 1
ATOM 1026 C CA . THR A 1 132 ? 0.922 6.803 -8.855 1.00 95.88 132 THR A CA 1
ATOM 1027 C C . THR A 1 132 ? 1.344 5.400 -9.249 1.00 95.88 132 THR A C 1
ATOM 1029 O O . THR A 1 132 ? 1.182 4.466 -8.468 1.00 95.88 132 THR A O 1
ATOM 1032 N N . ILE A 1 133 ? 1.917 5.263 -10.443 1.00 96.50 133 ILE A N 1
ATOM 1033 C CA . ILE A 1 133 ? 2.374 3.988 -10.993 1.00 96.50 133 ILE A CA 1
ATOM 1034 C C . ILE A 1 133 ? 3.848 3.790 -10.641 1.00 96.50 133 ILE A C 1
ATOM 1036 O O . ILE A 1 133 ? 4.692 4.654 -10.914 1.00 96.50 133 ILE A O 1
ATOM 1040 N N . PHE A 1 134 ? 4.151 2.628 -10.075 1.00 95.56 134 PHE A N 1
ATOM 1041 C CA . PHE A 1 134 ? 5.489 2.170 -9.734 1.00 95.56 134 PHE A CA 1
ATOM 1042 C C . PHE A 1 134 ? 5.869 0.958 -10.583 1.00 95.56 134 PHE A C 1
ATOM 1044 O O . PHE A 1 134 ? 5.066 0.040 -10.767 1.00 95.56 134 PHE A O 1
ATOM 1051 N N . ASP A 1 135 ? 7.110 0.943 -11.065 1.00 94.69 135 ASP A N 1
ATOM 1052 C CA . ASP A 1 135 ? 7.706 -0.247 -11.663 1.00 94.69 135 ASP A CA 1
ATOM 1053 C C . ASP A 1 135 ? 8.189 -1.186 -10.559 1.00 94.69 135 ASP A C 1
ATOM 1055 O O . ASP A 1 135 ? 9.080 -0.853 -9.770 1.00 94.69 135 ASP A O 1
ATOM 1059 N N . VAL A 1 136 ? 7.568 -2.362 -10.500 1.00 95.00 136 VAL A N 1
ATOM 1060 C CA . VAL A 1 136 ? 7.870 -3.420 -9.537 1.00 95.00 136 VAL A CA 1
ATOM 1061 C C . VAL A 1 136 ? 8.477 -4.657 -10.201 1.00 95.00 136 VAL A C 1
ATOM 1063 O O . VAL A 1 136 ? 8.566 -5.712 -9.573 1.00 95.00 136 VAL A O 1
ATOM 1066 N N . THR A 1 137 ? 8.977 -4.534 -11.436 1.00 93.00 137 THR A N 1
ATOM 1067 C CA . THR A 1 137 ? 9.590 -5.627 -12.215 1.00 93.00 137 THR A CA 1
ATOM 1068 C C . THR A 1 137 ? 10.768 -6.264 -11.481 1.00 93.00 137 THR A C 1
ATOM 1070 O O . THR A 1 137 ? 10.892 -7.486 -11.429 1.00 93.00 137 THR A O 1
ATOM 1073 N N . SER A 1 138 ? 11.601 -5.470 -10.798 1.00 90.69 138 SER A N 1
ATOM 1074 C CA . SER A 1 138 ? 12.691 -5.991 -9.952 1.00 90.69 138 SER A CA 1
ATOM 1075 C C . SER A 1 138 ? 12.200 -6.858 -8.782 1.00 90.69 138 SER A C 1
ATOM 1077 O O . SER A 1 138 ? 12.974 -7.599 -8.176 1.00 90.69 138 SER A O 1
ATOM 1079 N N . GLY A 1 139 ? 10.921 -6.728 -8.426 1.00 91.62 139 GLY A N 1
ATOM 1080 C CA . GLY A 1 139 ? 10.206 -7.501 -7.419 1.00 91.62 139 GLY A CA 1
ATOM 1081 C C . GLY A 1 139 ? 9.352 -8.625 -8.005 1.00 91.62 139 GLY A C 1
ATOM 1082 O O . GLY A 1 139 ? 8.436 -9.069 -7.320 1.00 91.62 139 GLY A O 1
ATOM 1083 N N . ALA A 1 140 ? 9.631 -9.114 -9.221 1.00 92.25 140 ALA A N 1
ATOM 1084 C CA . ALA A 1 140 ? 8.845 -10.164 -9.885 1.00 92.25 140 ALA A CA 1
ATOM 1085 C C . ALA A 1 140 ? 8.600 -11.418 -9.025 1.00 92.25 140 ALA A C 1
ATOM 1087 O O . ALA A 1 140 ? 7.553 -12.040 -9.131 1.00 92.25 140 ALA A O 1
ATOM 1088 N N . ARG A 1 141 ? 9.497 -11.751 -8.090 1.00 93.44 141 ARG A N 1
ATOM 1089 C CA . ARG A 1 141 ? 9.282 -12.841 -7.116 1.00 93.44 141 ARG A CA 1
ATOM 1090 C C . ARG A 1 141 ? 8.071 -12.648 -6.185 1.00 93.44 141 ARG A C 1
ATOM 1092 O O . ARG A 1 141 ? 7.625 -13.606 -5.572 1.00 93.44 141 ARG A O 1
ATOM 1099 N N . PHE A 1 142 ? 7.602 -11.411 -6.018 1.00 93.56 142 PHE A N 1
ATOM 1100 C CA . PHE A 1 142 ? 6.479 -11.041 -5.154 1.00 93.56 142 PHE A CA 1
ATOM 1101 C C . PHE A 1 142 ? 5.218 -10.695 -5.949 1.00 93.56 142 PHE A C 1
ATOM 1103 O O . PHE A 1 142 ? 4.125 -11.013 -5.491 1.00 93.56 142 PHE A O 1
ATOM 1110 N N . TYR A 1 143 ? 5.375 -10.069 -7.120 1.00 95.19 143 TYR A N 1
ATOM 1111 C CA . TYR A 1 143 ? 4.265 -9.546 -7.932 1.00 95.19 143 TYR A CA 1
ATOM 1112 C C . TYR A 1 143 ? 4.027 -10.313 -9.240 1.00 95.19 143 TYR A C 1
ATOM 1114 O O . TYR A 1 143 ? 3.001 -10.124 -9.888 1.00 95.19 143 TYR A O 1
ATOM 1122 N N . GLY A 1 144 ? 4.964 -11.167 -9.648 1.00 94.06 144 GLY A N 1
ATOM 1123 C CA . GLY A 1 144 ? 4.823 -11.990 -10.844 1.00 94.06 144 GLY A CA 1
ATOM 1124 C C . GLY A 1 144 ? 3.752 -13.076 -10.684 1.00 94.06 144 GLY A C 1
ATOM 1125 O O . GLY A 1 144 ? 3.284 -13.324 -9.571 1.00 94.06 144 GLY A O 1
ATOM 1126 N N . PRO A 1 145 ? 3.359 -13.739 -11.782 1.00 94.06 145 PRO A N 1
ATOM 1127 C CA . PRO A 1 145 ? 2.312 -14.756 -11.769 1.00 94.06 145 PRO A CA 1
ATOM 1128 C C . PRO A 1 145 ? 2.569 -15.850 -10.727 1.00 94.06 145 PRO A C 1
ATOM 1130 O O . PRO A 1 145 ? 3.663 -16.407 -10.652 1.00 94.06 145 PRO A O 1
ATOM 1133 N N . GLY A 1 146 ? 1.557 -16.149 -9.910 1.00 91.56 146 GLY A N 1
ATOM 1134 C CA . GLY A 1 146 ? 1.635 -17.158 -8.846 1.00 91.56 146 GLY A CA 1
ATOM 1135 C C . GLY A 1 146 ? 2.330 -16.705 -7.554 1.00 91.56 146 GLY A C 1
ATOM 1136 O O . GLY A 1 146 ? 2.358 -17.465 -6.588 1.00 91.56 146 GLY A O 1
ATOM 1137 N N . ALA A 1 147 ? 2.862 -15.482 -7.495 1.00 92.62 147 ALA A N 1
ATOM 1138 C CA . ALA A 1 147 ? 3.429 -14.926 -6.271 1.00 92.62 147 ALA A CA 1
ATOM 1139 C C . ALA A 1 147 ? 2.347 -14.369 -5.324 1.00 92.62 147 ALA A C 1
ATOM 1141 O O . ALA A 1 147 ? 1.237 -14.033 -5.737 1.00 92.62 147 ALA A O 1
ATOM 1142 N N . ALA A 1 148 ? 2.688 -14.225 -4.039 1.00 89.62 148 ALA A N 1
ATOM 1143 C CA . ALA A 1 148 ? 1.737 -13.844 -2.989 1.00 89.62 148 ALA A CA 1
ATOM 1144 C C . ALA A 1 148 ? 1.044 -12.487 -3.222 1.00 89.62 148 ALA A C 1
ATOM 1146 O O . ALA A 1 148 ? -0.122 -12.326 -2.872 1.00 89.62 148 ALA A O 1
ATOM 1147 N N . TYR A 1 149 ? 1.739 -11.524 -3.837 1.00 91.38 149 TYR A N 1
ATOM 1148 C CA . TYR A 1 149 ? 1.216 -10.183 -4.114 1.00 91.38 149 TYR A CA 1
ATOM 1149 C C . TYR A 1 149 ? 0.859 -9.978 -5.591 1.00 91.38 149 TYR A C 1
ATOM 1151 O O . TYR A 1 149 ? 0.672 -8.842 -6.026 1.00 91.38 149 TYR A O 1
ATOM 1159 N N . HIS A 1 150 ? 0.730 -11.057 -6.371 1.00 94.44 150 HIS A N 1
ATOM 1160 C CA . HIS A 1 150 ? 0.415 -10.986 -7.800 1.00 94.44 150 HIS A CA 1
ATOM 1161 C C . HIS A 1 150 ? -0.874 -10.216 -8.097 1.00 94.44 150 HIS A C 1
ATOM 1163 O O . HIS A 1 150 ? -0.937 -9.456 -9.055 1.00 94.44 150 HIS A O 1
ATOM 1169 N N . TYR A 1 151 ? -1.891 -10.343 -7.244 1.00 93.44 151 TYR A N 1
ATOM 1170 C CA . TYR A 1 151 ? -3.162 -9.648 -7.439 1.00 93.44 151 TYR A CA 1
ATOM 1171 C C . TYR A 1 151 ? -3.044 -8.120 -7.403 1.00 93.44 151 TYR A C 1
ATOM 1173 O O . TYR A 1 151 ? -3.898 -7.440 -7.964 1.00 93.44 151 TYR A O 1
ATOM 1181 N N . ALA A 1 152 ? -1.997 -7.573 -6.782 1.00 94.12 152 ALA A N 1
ATOM 1182 C CA . ALA A 1 152 ? -1.743 -6.139 -6.808 1.00 94.12 152 ALA A CA 1
ATOM 1183 C C . ALA A 1 152 ? -1.150 -5.689 -8.161 1.00 94.12 152 ALA A C 1
ATOM 1185 O O . ALA A 1 152 ? -1.320 -4.538 -8.557 1.00 94.12 152 ALA A O 1
ATOM 1186 N N . ALA A 1 153 ? -0.493 -6.583 -8.905 1.00 95.88 153 ALA A N 1
ATOM 1187 C CA . ALA A 1 153 ? 0.096 -6.254 -10.196 1.00 95.88 153 ALA A CA 1
ATOM 1188 C C . ALA A 1 153 ? -0.977 -5.877 -11.234 1.00 95.88 153 ALA A C 1
ATOM 1190 O O . ALA A 1 153 ? -2.048 -6.484 -11.314 1.00 95.88 153 ALA A O 1
ATOM 1191 N N . GLY A 1 154 ? -0.672 -4.860 -12.035 1.00 95.31 154 GLY A N 1
ATOM 1192 C CA . GLY A 1 154 ? -1.538 -4.318 -13.075 1.00 95.31 154 GLY A CA 1
ATOM 1193 C C . GLY A 1 154 ? -2.787 -3.598 -12.558 1.00 95.31 154 GLY A C 1
ATOM 1194 O O . GLY A 1 154 ? -3.694 -3.333 -13.335 1.00 95.31 154 GLY A O 1
ATOM 1195 N N . CYS A 1 155 ? -2.892 -3.274 -11.270 1.00 93.50 155 CYS A N 1
ATOM 1196 C CA . CYS A 1 155 ? -4.069 -2.576 -10.751 1.00 93.50 155 CYS A CA 1
ATOM 1197 C C . CYS A 1 155 ? -3.713 -1.526 -9.697 1.00 93.50 155 CYS A C 1
ATOM 1199 O O . CYS A 1 155 ? -2.608 -1.509 -9.149 1.00 93.50 155 CYS A O 1
ATOM 1201 N N . GLU A 1 156 ? -4.665 -0.637 -9.421 1.00 94.12 156 GLU A N 1
ATOM 1202 C CA . GLU A 1 156 ? -4.593 0.276 -8.285 1.00 94.12 156 GLU A CA 1
ATOM 1203 C C . GLU A 1 156 ? -5.293 -0.353 -7.076 1.00 94.12 156 GLU A C 1
ATOM 1205 O O . GLU A 1 156 ? -6.492 -0.195 -6.872 1.00 94.12 156 GLU A O 1
ATOM 1210 N N . ALA A 1 157 ? -4.540 -1.101 -6.272 1.00 92.62 157 ALA A N 1
ATOM 1211 C CA . ALA A 1 157 ? -5.080 -1.916 -5.182 1.00 92.62 157 ALA A CA 1
ATOM 1212 C C . ALA A 1 157 ? -5.112 -1.179 -3.826 1.00 92.62 157 ALA A C 1
ATOM 1214 O O . ALA A 1 157 ? -4.780 -1.765 -2.792 1.00 92.62 157 ALA A O 1
ATOM 1215 N N . ASN A 1 158 ? -5.472 0.115 -3.809 1.00 94.75 158 ASN A N 1
ATOM 1216 C CA . ASN A 1 158 ? -5.426 0.949 -2.594 1.00 94.75 158 ASN A CA 1
ATOM 1217 C C . ASN A 1 158 ? -6.203 0.318 -1.435 1.00 94.75 158 ASN A C 1
ATOM 1219 O O . ASN A 1 158 ? -5.726 0.317 -0.299 1.00 94.75 158 ASN A O 1
ATOM 1223 N N . ARG A 1 159 ? -7.384 -0.238 -1.729 1.00 94.88 159 ARG A N 1
ATOM 1224 C CA . ARG A 1 159 ? -8.235 -0.892 -0.737 1.00 94.88 159 ARG A CA 1
ATOM 1225 C C . ARG A 1 159 ? -7.552 -2.127 -0.143 1.00 94.88 159 ARG A C 1
ATOM 1227 O O . ARG A 1 159 ? -7.404 -2.193 1.076 1.00 94.88 159 ARG A O 1
ATOM 1234 N N . ALA A 1 160 ? -7.054 -3.035 -0.984 1.00 94.62 160 ALA A N 1
ATOM 1235 C CA . ALA A 1 160 ? -6.344 -4.240 -0.553 1.00 94.62 160 ALA A CA 1
ATOM 1236 C C . ALA A 1 160 ? -5.101 -3.957 0.301 1.00 94.62 160 ALA A C 1
ATOM 1238 O O . ALA A 1 160 ? -4.823 -4.709 1.231 1.00 94.62 160 ALA A O 1
ATOM 1239 N N . PHE A 1 161 ? -4.361 -2.874 0.042 1.00 94.88 161 PHE A N 1
ATOM 1240 C CA . PHE A 1 161 ? -3.212 -2.510 0.881 1.00 94.88 161 PHE A CA 1
ATOM 1241 C C . PHE A 1 161 ? -3.602 -2.188 2.327 1.00 94.88 161 PHE A C 1
ATOM 1243 O O . PHE A 1 161 ? -2.796 -2.369 3.240 1.00 94.88 161 PHE A O 1
ATOM 1250 N N . ILE A 1 162 ? -4.826 -1.712 2.550 1.00 95.81 162 ILE A N 1
ATOM 1251 C CA . ILE A 1 162 ? -5.318 -1.372 3.885 1.00 95.81 162 ILE A CA 1
ATOM 1252 C C . ILE A 1 162 ? -6.030 -2.568 4.519 1.00 95.81 162 ILE A C 1
ATOM 1254 O O . ILE A 1 162 ? -5.813 -2.848 5.694 1.00 95.81 162 ILE A O 1
ATOM 1258 N N . THR A 1 163 ? -6.859 -3.285 3.757 1.00 94.75 163 THR A N 1
ATOM 1259 C CA . THR A 1 163 ? -7.645 -4.424 4.261 1.00 94.75 163 THR A CA 1
ATOM 1260 C C . THR A 1 163 ? -6.847 -5.726 4.346 1.00 94.75 163 THR A C 1
ATOM 1262 O O . THR A 1 163 ? -7.247 -6.644 5.058 1.00 94.75 163 THR A O 1
ATOM 1265 N N . GLY A 1 164 ? -5.731 -5.830 3.621 1.00 93.38 164 GLY A N 1
ATOM 1266 C CA . GLY A 1 164 ? -4.947 -7.058 3.464 1.00 93.38 164 GLY A CA 1
ATOM 1267 C C . GLY A 1 164 ? -5.574 -8.087 2.514 1.00 93.38 164 GLY A C 1
ATOM 1268 O O . GLY A 1 164 ? -5.019 -9.172 2.347 1.00 93.38 164 GLY A O 1
ATOM 1269 N N . CYS A 1 165 ? -6.708 -7.769 1.885 1.00 93.31 165 CYS A N 1
ATOM 1270 C CA . CYS A 1 165 ? -7.482 -8.680 1.040 1.00 93.31 165 CYS A CA 1
ATOM 1271 C C . CYS A 1 165 ? -7.168 -8.479 -0.442 1.00 93.31 165 CYS A C 1
ATOM 1273 O O . CYS A 1 165 ? -7.933 -7.881 -1.193 1.00 93.31 165 CYS A O 1
ATOM 1275 N N . PHE A 1 166 ? -6.004 -8.963 -0.874 1.00 91.19 166 PHE A N 1
ATOM 1276 C CA . PHE A 1 166 ? -5.513 -8.736 -2.237 1.00 91.19 166 PHE A CA 1
ATOM 1277 C C . PHE A 1 166 ? -6.330 -9.425 -3.336 1.00 91.19 166 PHE A C 1
ATOM 1279 O O . PHE A 1 166 ? -6.240 -9.001 -4.482 1.00 91.19 166 PHE A O 1
ATOM 1286 N N . GLN A 1 167 ? -7.117 -10.455 -3.024 1.00 90.25 167 GLN A N 1
ATOM 1287 C CA . GLN A 1 167 ? -7.936 -11.155 -4.017 1.00 90.25 167 GLN A CA 1
ATOM 1288 C C . GLN A 1 167 ? -9.239 -10.408 -4.314 1.00 90.25 167 GLN A C 1
ATOM 1290 O O . GLN A 1 167 ? -9.605 -10.261 -5.479 1.00 90.25 167 GLN A O 1
ATOM 1295 N N . GLU A 1 168 ? -9.909 -9.913 -3.275 1.00 90.12 168 GLU A N 1
ATOM 1296 C CA . GLU A 1 168 ? -11.232 -9.297 -3.362 1.00 90.12 168 GLU A CA 1
ATOM 1297 C C . GLU A 1 168 ? -11.169 -7.773 -3.536 1.00 90.12 168 GLU A C 1
ATOM 1299 O O . GLU A 1 168 ? -11.919 -7.211 -4.331 1.00 90.12 168 GLU A O 1
ATOM 1304 N N . ASP A 1 169 ? -10.252 -7.091 -2.844 1.00 91.62 169 ASP A N 1
ATOM 1305 C CA . ASP A 1 169 ? -10.220 -5.624 -2.741 1.00 91.62 169 ASP A CA 1
ATOM 1306 C C . ASP A 1 169 ? -9.262 -4.969 -3.761 1.00 91.62 169 ASP A C 1
ATOM 1308 O O . ASP A 1 169 ? -8.517 -4.033 -3.452 1.00 91.62 169 ASP A O 1
ATOM 1312 N N . ARG A 1 170 ? -9.281 -5.440 -5.012 1.00 91.38 170 ARG A N 1
ATOM 1313 C CA . ARG A 1 170 ? -8.427 -4.948 -6.117 1.00 91.38 170 ARG A CA 1
ATOM 1314 C C . ARG A 1 170 ? -8.940 -3.642 -6.742 1.00 91.38 170 ARG A C 1
ATOM 1316 O O . ARG A 1 170 ? -9.020 -3.523 -7.960 1.00 91.38 170 ARG A O 1
ATOM 1323 N N . THR A 1 171 ? -9.327 -2.680 -5.909 1.00 89.56 171 THR A N 1
ATOM 1324 C CA . THR A 1 171 ? -9.948 -1.414 -6.325 1.00 89.56 171 THR A CA 1
ATOM 1325 C C . THR A 1 171 ? -9.285 -0.208 -5.649 1.00 89.56 171 THR A C 1
ATOM 1327 O O . THR A 1 171 ? -8.811 -0.317 -4.506 1.00 89.56 171 THR A O 1
ATOM 1330 N N . PRO A 1 172 ? -9.277 0.964 -6.314 1.00 91.25 172 PRO A N 1
ATOM 1331 C CA . PRO A 1 172 ? -8.881 2.216 -5.685 1.00 91.25 172 PRO A CA 1
ATOM 1332 C C . PRO A 1 172 ? -9.905 2.732 -4.654 1.00 91.25 172 PRO A C 1
ATOM 1334 O O . PRO A 1 172 ? -9.564 3.636 -3.889 1.00 91.25 172 PRO A O 1
ATOM 1337 N N . ASP A 1 173 ? -11.132 2.187 -4.604 1.00 91.75 173 ASP A N 1
ATOM 1338 C CA . ASP A 1 173 ? -12.218 2.673 -3.741 1.00 91.75 173 ASP A CA 1
ATOM 1339 C C . ASP A 1 173 ? -11.983 2.396 -2.242 1.00 91.75 173 ASP A C 1
ATOM 1341 O O . ASP A 1 173 ? -11.994 1.261 -1.757 1.00 91.75 173 ASP A O 1
ATOM 1345 N N . LEU A 1 174 ? -11.836 3.478 -1.477 1.00 93.00 174 LEU A N 1
ATOM 1346 C CA . LEU A 1 174 ? -11.608 3.446 -0.032 1.00 93.00 174 LEU A CA 1
ATOM 1347 C C . LEU A 1 174 ? -12.893 3.523 0.805 1.00 93.00 174 LEU A C 1
ATOM 1349 O O . LEU A 1 174 ? -12.811 3.461 2.033 1.00 93.00 174 LEU A O 1
ATOM 1353 N N . ARG A 1 175 ? -14.075 3.681 0.195 1.00 92.94 175 ARG A N 1
ATOM 1354 C CA . ARG A 1 175 ? -15.342 3.779 0.937 1.00 92.94 175 ARG A CA 1
ATOM 1355 C C . ARG A 1 175 ? -15.584 2.503 1.748 1.00 92.94 175 ARG A C 1
ATOM 1357 O O . ARG A 1 175 ? -15.442 1.391 1.243 1.00 92.94 175 ARG A O 1
ATOM 1364 N N . GLY A 1 176 ? -15.953 2.646 3.016 1.00 93.06 176 GLY A N 1
ATOM 1365 C CA . GLY A 1 176 ? -16.205 1.522 3.920 1.00 93.06 176 GLY A CA 1
ATOM 1366 C C . GLY A 1 176 ? -14.948 0.933 4.570 1.00 93.06 176 GLY A C 1
ATOM 1367 O O . GLY A 1 176 ? -15.078 0.209 5.557 1.00 93.06 176 GLY A O 1
ATOM 1368 N N . VAL A 1 177 ? -13.736 1.274 4.108 1.00 95.44 177 VAL A N 1
ATOM 1369 C CA . VAL A 1 177 ? -12.480 0.829 4.750 1.00 95.44 177 VAL A CA 1
ATOM 1370 C C . VAL A 1 177 ? -12.330 1.440 6.141 1.00 95.44 177 VAL A C 1
ATOM 1372 O O . VAL A 1 177 ? -11.747 0.833 7.033 1.00 95.44 177 VAL A O 1
ATOM 1375 N N . GLU A 1 178 ? -12.918 2.611 6.381 1.00 95.25 178 GLU A N 1
ATOM 1376 C CA . GLU A 1 178 ? -12.927 3.256 7.691 1.00 95.25 178 GLU A CA 1
ATOM 1377 C C . GLU A 1 178 ? -13.540 2.383 8.795 1.00 95.25 178 GLU A C 1
ATOM 1379 O O . GLU A 1 178 ? -13.160 2.523 9.957 1.00 95.25 178 GLU A O 1
ATOM 1384 N N . LEU A 1 179 ? -14.419 1.434 8.449 1.00 94.38 179 LEU A N 1
ATOM 1385 C CA . LEU A 1 179 ? -14.980 0.477 9.404 1.00 94.38 179 LEU A CA 1
ATOM 1386 C C . LEU A 1 179 ? -13.906 -0.416 10.043 1.00 94.38 179 LEU A C 1
ATOM 1388 O O . LEU A 1 179 ? -14.111 -0.873 11.166 1.00 94.38 179 LEU A O 1
ATOM 1392 N N . LEU A 1 180 ? -12.760 -0.619 9.381 1.00 95.19 180 LEU A N 1
ATOM 1393 C CA . LEU A 1 180 ? -11.621 -1.371 9.917 1.00 95.19 180 LEU A CA 1
ATOM 1394 C C . LEU A 1 180 ? -11.106 -0.764 11.232 1.00 95.19 180 LEU A C 1
ATOM 1396 O O . LEU A 1 180 ? -10.737 -1.484 12.154 1.00 95.19 180 LEU A O 1
ATOM 1400 N N . TYR A 1 181 ? -11.130 0.567 11.333 1.00 94.62 181 TYR A N 1
ATOM 1401 C CA . TYR A 1 181 ? -10.639 1.317 12.492 1.00 94.62 181 TYR A CA 1
ATOM 1402 C C . TYR A 1 181 ? -11.739 1.666 13.501 1.00 94.62 181 TYR A C 1
ATOM 1404 O O . TYR A 1 181 ? -11.456 2.306 14.515 1.00 94.62 181 TYR A O 1
ATOM 1412 N N . ILE A 1 182 ? -12.992 1.290 13.227 1.00 94.56 182 ILE A N 1
ATOM 1413 C CA . ILE A 1 182 ? -14.127 1.549 14.115 1.00 94.56 182 ILE A CA 1
ATOM 1414 C C . ILE A 1 182 ? -14.444 0.273 14.901 1.00 94.56 182 ILE A C 1
ATOM 1416 O O . ILE A 1 182 ? -14.777 -0.752 14.284 1.00 94.56 182 ILE A O 1
ATOM 1420 N N . PRO A 1 183 ? -14.400 0.333 16.246 1.00 92.56 183 PRO A N 1
ATOM 1421 C CA . PRO A 1 183 ? -14.677 -0.823 17.079 1.00 92.56 183 PRO A CA 1
ATOM 1422 C C . PRO A 1 183 ? -16.055 -1.431 16.826 1.00 92.56 183 PRO A C 1
ATOM 1424 O O . PRO A 1 183 ? -17.032 -0.722 16.572 1.00 92.56 183 PRO A O 1
ATOM 1427 N N . ILE A 1 184 ? -16.131 -2.756 16.907 1.00 91.88 184 ILE A N 1
ATOM 1428 C CA . ILE A 1 184 ? -17.396 -3.486 16.890 1.00 91.88 184 ILE A CA 1
ATOM 1429 C C . ILE A 1 184 ? -18.115 -3.227 18.217 1.00 91.88 184 ILE A C 1
ATOM 1431 O O . ILE A 1 184 ? -17.524 -3.343 19.289 1.00 91.88 184 ILE A O 1
ATOM 1435 N N . GLU A 1 185 ? -19.394 -2.867 18.127 1.00 88.50 185 GLU A N 1
ATOM 1436 C CA . GLU A 1 185 ? -20.278 -2.689 19.279 1.00 88.50 185 GLU A CA 1
ATOM 1437 C C . GLU A 1 185 ? -20.795 -4.063 19.733 1.00 88.50 185 GLU A C 1
ATOM 1439 O O . GLU A 1 185 ? -21.879 -4.485 19.347 1.00 88.50 185 GLU A O 1
ATOM 1444 N N . ASP A 1 186 ? -19.987 -4.789 20.503 1.00 86.44 186 ASP A N 1
ATOM 1445 C CA . ASP A 1 186 ? -20.265 -6.161 20.954 1.00 86.44 186 ASP A CA 1
ATOM 1446 C C . ASP A 1 186 ? -20.763 -6.244 22.407 1.00 86.44 186 ASP A C 1
ATOM 1448 O O . ASP A 1 186 ? -21.257 -7.279 22.848 1.00 86.44 186 ASP A O 1
ATOM 1452 N N . CYS A 1 187 ? -20.698 -5.134 23.147 1.00 76.94 187 CYS A N 1
ATOM 1453 C CA . CYS A 1 187 ? -21.111 -5.063 24.550 1.00 76.94 187 CYS A CA 1
ATOM 1454 C C . CYS A 1 187 ? -22.572 -5.490 24.798 1.00 76.94 187 CYS A C 1
ATOM 1456 O O . CYS A 1 187 ? -22.915 -5.885 25.914 1.00 76.94 187 CYS A O 1
ATOM 1458 N N . GLU A 1 188 ? -23.454 -5.395 23.798 1.00 69.19 188 GLU A N 1
ATOM 1459 C CA . GLU A 1 188 ? -24.843 -5.860 23.905 1.00 69.19 188 GLU A CA 1
ATOM 1460 C C . GLU A 1 188 ? -24.925 -7.390 24.006 1.00 69.19 188 GLU A C 1
ATOM 1462 O O . GLU A 1 188 ? -25.666 -7.902 24.846 1.00 69.19 188 GLU A O 1
ATOM 1467 N N . GLU A 1 189 ? -24.092 -8.096 23.240 1.00 68.62 189 GLU A N 1
ATOM 1468 C CA . GLU A 1 189 ? -24.077 -9.554 23.101 1.00 68.62 189 GLU A CA 1
ATOM 1469 C C . GLU A 1 189 ? -23.301 -10.251 24.230 1.00 68.62 189 GLU A C 1
ATOM 1471 O O . GLU A 1 189 ? -23.711 -11.307 24.707 1.00 68.62 189 GLU A O 1
ATOM 1476 N N . THR A 1 190 ? -22.231 -9.636 24.745 1.00 61.41 190 THR A N 1
ATOM 1477 C CA . THR A 1 190 ? -21.351 -10.233 25.773 1.00 61.41 190 THR A CA 1
ATOM 1478 C C . THR A 1 190 ? -21.978 -10.374 27.169 1.00 61.41 190 THR A C 1
ATOM 1480 O O . THR A 1 190 ? -21.295 -10.764 28.115 1.00 61.41 190 THR A O 1
ATOM 1483 N N . GLY A 1 191 ? -23.260 -10.038 27.346 1.00 58.25 191 GLY A N 1
ATOM 1484 C CA . GLY A 1 191 ? -23.897 -10.004 28.663 1.00 58.25 191 GLY A CA 1
ATOM 1485 C C . GLY A 1 191 ? -23.313 -8.914 29.576 1.00 58.25 191 GLY A C 1
ATOM 1486 O O . GLY A 1 191 ? -22.423 -8.153 29.205 1.00 58.25 191 GLY A O 1
ATOM 1487 N N . TYR A 1 192 ? -23.875 -8.761 30.771 1.00 53.16 192 TYR A N 1
ATOM 1488 C CA . TYR A 1 192 ? -23.545 -7.688 31.725 1.00 53.16 192 TYR A CA 1
ATOM 1489 C C . TYR A 1 192 ? -22.176 -7.868 32.424 1.00 53.16 192 TYR A C 1
ATOM 1491 O O . TYR A 1 192 ? -21.776 -7.038 33.229 1.00 53.16 192 TYR A O 1
ATOM 1499 N N . SER A 1 193 ? -21.458 -8.961 32.140 1.00 55.94 193 SER A N 1
ATOM 1500 C CA . SER A 1 193 ? -20.260 -9.387 32.877 1.00 55.94 193 SER A CA 1
ATOM 1501 C C . SER A 1 193 ? -18.932 -8.880 32.307 1.00 55.94 193 SER A C 1
ATOM 1503 O O . SER A 1 193 ? -17.890 -9.110 32.917 1.00 55.94 193 SER A O 1
ATOM 1505 N N . ALA A 1 194 ? -18.930 -8.231 31.139 1.00 62.84 194 ALA A N 1
ATOM 1506 C CA . ALA A 1 194 ? -17.721 -7.634 30.575 1.00 62.84 194 ALA A CA 1
ATOM 1507 C C . ALA A 1 194 ? -17.478 -6.247 31.192 1.00 62.84 194 ALA A C 1
ATOM 1509 O O . ALA A 1 194 ? -18.312 -5.344 31.078 1.00 62.84 194 ALA A O 1
ATOM 1510 N N . ALA A 1 195 ? -16.332 -6.085 31.851 1.00 61.62 195 ALA A N 1
ATOM 1511 C CA . ALA A 1 195 ? -15.968 -4.860 32.551 1.00 61.62 195 ALA A CA 1
ATOM 1512 C C . ALA A 1 195 ? -15.970 -3.642 31.591 1.00 61.62 195 ALA A C 1
ATOM 1514 O O . ALA A 1 195 ? -15.478 -3.719 30.463 1.00 61.62 195 ALA A O 1
ATOM 1515 N N . GLY A 1 196 ? -16.637 -2.552 31.989 1.00 64.31 196 GLY A N 1
ATOM 1516 C CA . GLY A 1 196 ? -16.845 -1.344 31.173 1.00 64.31 196 GLY A CA 1
ATOM 1517 C C . GLY A 1 196 ? -17.995 -1.388 30.145 1.00 64.31 196 GLY A C 1
ATOM 1518 O O . GLY A 1 196 ? -18.386 -0.339 29.617 1.00 64.31 196 GLY A O 1
ATOM 1519 N N . CYS A 1 197 ? -18.594 -2.549 29.858 1.00 76.00 197 CYS A N 1
ATOM 1520 C CA . CYS A 1 197 ? -19.753 -2.640 28.954 1.00 76.00 197 CYS A CA 1
ATOM 1521 C C . CYS A 1 197 ? -21.081 -2.209 29.604 1.00 76.00 197 CYS A C 1
ATOM 1523 O O . CYS A 1 197 ? -22.023 -1.872 28.889 1.00 76.00 197 CYS A O 1
ATOM 1525 N N . GLU A 1 198 ? -21.170 -2.171 30.934 1.00 73.50 198 GLU A N 1
ATOM 1526 C CA . GLU A 1 198 ? -22.352 -1.671 31.651 1.00 73.50 198 GLU A CA 1
ATOM 1527 C C . GLU A 1 198 ? -22.577 -0.170 31.414 1.00 73.50 198 GLU A C 1
ATOM 1529 O O . GLU A 1 198 ? -23.651 0.234 30.967 1.00 73.50 198 GLU A O 1
ATOM 1534 N N . GLU A 1 199 ? -21.533 0.644 31.598 1.00 74.44 199 GLU A N 1
ATOM 1535 C CA . GLU A 1 199 ? -21.570 2.075 31.274 1.00 74.44 199 GLU A CA 1
ATOM 1536 C C . GLU A 1 199 ? -21.971 2.288 29.808 1.00 74.44 199 GLU A C 1
ATOM 1538 O O . GLU A 1 199 ? -22.789 3.146 29.501 1.00 74.44 199 GLU A O 1
ATOM 1543 N N . GLU A 1 200 ? -21.467 1.449 28.896 1.00 77.12 200 GLU A N 1
ATOM 1544 C CA . GLU A 1 200 ? -21.800 1.521 27.470 1.00 77.12 200 GLU A CA 1
ATOM 1545 C C . GLU A 1 200 ? -23.294 1.313 27.192 1.00 77.12 200 GLU A C 1
ATOM 1547 O O . GLU A 1 200 ? -23.869 1.979 26.330 1.00 77.12 200 GLU A O 1
ATOM 1552 N N . LYS A 1 201 ? -23.943 0.394 27.910 1.00 76.19 201 LYS A N 1
ATOM 1553 C CA . LYS A 1 201 ? -25.382 0.138 27.765 1.00 76.19 201 LYS A CA 1
ATOM 1554 C C . LYS A 1 201 ? -26.208 1.320 28.259 1.00 76.19 201 LYS A C 1
ATOM 1556 O O . LYS A 1 201 ? -27.186 1.669 27.603 1.00 76.19 201 LYS A O 1
ATOM 1561 N N . LEU A 1 202 ? -25.778 1.960 29.347 1.00 83.00 202 LEU A N 1
ATOM 1562 C CA . LEU A 1 202 ? -26.472 3.096 29.958 1.00 83.00 202 LEU A CA 1
ATOM 1563 C C . LEU A 1 202 ? -26.279 4.421 29.190 1.00 83.00 202 LEU A C 1
ATOM 1565 O O . LEU A 1 202 ? -27.044 5.364 29.384 1.00 83.00 202 LEU A O 1
ATOM 1569 N N . MET A 1 203 ? -25.287 4.496 28.296 1.00 81.94 203 MET A N 1
ATOM 1570 C CA . MET A 1 203 ? -24.990 5.699 27.509 1.00 81.94 203 MET A CA 1
ATOM 1571 C C . MET A 1 203 ? -26.151 6.096 26.569 1.00 81.94 203 MET A C 1
ATOM 1573 O O . MET A 1 203 ? -26.611 5.261 25.775 1.00 81.94 203 MET A O 1
ATOM 1577 N N . PRO A 1 204 ? -26.587 7.375 26.562 1.00 92.44 204 PRO A N 1
ATOM 1578 C CA . PRO A 1 204 ? -27.644 7.862 25.676 1.00 92.44 204 PRO A CA 1
ATOM 1579 C C . PRO A 1 204 ? -27.322 7.684 24.184 1.00 92.44 204 PRO A C 1
ATOM 1581 O O . PRO A 1 204 ? -26.194 7.899 23.735 1.00 92.44 204 PRO A O 1
ATOM 1584 N N . ALA A 1 205 ? -28.339 7.390 23.366 1.00 89.38 205 ALA A N 1
ATOM 1585 C CA . ALA A 1 205 ? -28.172 7.180 21.921 1.00 89.38 205 ALA A CA 1
ATOM 1586 C C . ALA A 1 205 ? -27.558 8.394 21.189 1.00 89.38 205 ALA A C 1
ATOM 1588 O O . ALA A 1 205 ? -26.764 8.230 20.260 1.00 89.38 205 ALA A O 1
ATOM 1589 N N . ALA A 1 206 ? -27.881 9.616 21.627 1.00 92.44 206 ALA A N 1
ATOM 1590 C CA . ALA A 1 206 ? -27.311 10.844 21.071 1.00 92.44 206 ALA A CA 1
ATOM 1591 C C . ALA A 1 206 ? -25.795 10.947 21.315 1.00 92.44 206 ALA A C 1
ATOM 1593 O O . ALA A 1 206 ? -25.044 11.368 20.432 1.00 92.44 206 ALA A O 1
ATOM 1594 N N . GLU A 1 207 ? -25.331 10.514 22.487 1.00 92.12 207 GLU A N 1
ATOM 1595 C CA . GLU A 1 207 ? -23.912 10.504 22.828 1.00 92.12 207 GLU A CA 1
ATOM 1596 C C . GLU A 1 207 ? -23.160 9.423 22.045 1.00 92.12 207 GLU A C 1
ATOM 1598 O O . GLU A 1 207 ? -22.118 9.706 21.450 1.00 92.12 207 GLU A O 1
ATOM 1603 N N . LYS A 1 208 ? -23.745 8.222 21.925 1.00 89.50 208 LYS A N 1
ATOM 1604 C CA . LYS A 1 208 ? -23.224 7.146 21.061 1.00 89.50 208 LYS A CA 1
ATOM 1605 C C . LYS A 1 208 ? -23.075 7.606 19.611 1.00 89.50 208 LYS A C 1
ATOM 1607 O O . LYS A 1 208 ? -22.057 7.329 18.974 1.00 89.50 208 LYS A O 1
ATOM 1612 N N . LYS A 1 209 ? -24.050 8.362 19.092 1.00 93.25 209 LYS A N 1
ATOM 1613 C CA . LYS A 1 209 ? -23.984 8.956 17.749 1.00 93.25 209 LYS A CA 1
ATOM 1614 C C . LYS A 1 209 ? -22.827 9.952 17.629 1.00 93.25 209 LYS A C 1
ATOM 1616 O O . LYS A 1 209 ? -22.026 9.835 16.705 1.00 93.25 209 LYS A O 1
ATOM 1621 N N . LYS A 1 210 ? -22.688 10.879 18.584 1.00 95.75 210 LYS A N 1
ATOM 1622 C CA . LYS A 1 210 ? -21.595 11.868 18.603 1.00 95.75 210 LYS A CA 1
ATOM 1623 C C . LYS A 1 210 ? -20.219 11.198 18.651 1.00 95.75 210 LYS A C 1
ATOM 1625 O O . LYS A 1 210 ? -19.311 11.601 17.922 1.00 95.75 210 LYS A O 1
ATOM 1630 N N . ARG A 1 211 ? -20.065 10.150 19.467 1.00 93.06 211 ARG A N 1
ATOM 1631 C CA . ARG A 1 211 ? -18.841 9.340 19.515 1.00 93.06 211 ARG A CA 1
ATOM 1632 C C . ARG A 1 211 ? -18.562 8.684 18.169 1.00 93.06 211 ARG A C 1
ATOM 1634 O O . ARG A 1 211 ? -17.454 8.824 17.665 1.00 93.06 211 ARG A O 1
ATOM 1641 N N . ARG A 1 212 ? -19.555 8.018 17.574 1.00 92.38 212 ARG A N 1
ATOM 1642 C CA . ARG A 1 212 ? -19.411 7.340 16.278 1.00 92.38 212 ARG A CA 1
ATOM 1643 C C . ARG A 1 212 ? -18.966 8.303 15.183 1.00 92.38 212 ARG A C 1
ATOM 1645 O O . ARG A 1 212 ? -18.087 7.968 14.400 1.00 92.38 212 ARG A O 1
ATOM 1652 N N . GLU A 1 213 ? -19.523 9.508 15.141 1.00 95.31 213 GLU A N 1
ATOM 1653 C CA . GLU A 1 213 ? -19.093 10.541 14.194 1.00 95.31 213 GLU A CA 1
ATOM 1654 C C . GLU A 1 213 ? -17.634 10.966 14.425 1.00 95.31 213 GLU A C 1
ATOM 1656 O O . GLU A 1 213 ? -16.882 11.153 13.466 1.00 95.31 213 GLU A O 1
ATOM 1661 N N . ALA A 1 214 ? -17.201 11.090 15.683 1.00 96.38 214 ALA A N 1
ATOM 1662 C CA . ALA A 1 214 ? -15.814 11.404 16.020 1.00 96.38 214 ALA A CA 1
ATOM 1663 C C . ALA A 1 214 ? -14.849 10.254 15.673 1.00 96.38 214 ALA A C 1
ATOM 1665 O O . ALA A 1 214 ? -13.781 10.501 15.108 1.00 96.38 214 ALA A O 1
ATOM 1666 N N . GLU A 1 215 ? -15.221 9.009 15.971 1.00 95.88 215 GLU A N 1
ATOM 1667 C CA . GLU A 1 215 ? -14.477 7.799 15.599 1.00 95.88 215 GLU A CA 1
ATOM 1668 C C . GLU A 1 215 ? -14.374 7.677 14.077 1.00 95.88 215 GLU A C 1
ATOM 1670 O O . GLU A 1 215 ? -13.282 7.463 13.564 1.00 95.88 215 GLU A O 1
ATOM 1675 N N . LEU A 1 216 ? -15.457 7.940 13.342 1.00 95.56 216 LEU A N 1
ATOM 1676 C CA . LEU A 1 216 ? -15.474 7.943 11.879 1.00 95.56 216 LEU A CA 1
ATOM 1677 C C . LEU A 1 216 ? -14.507 8.977 11.289 1.00 95.56 216 LEU A C 1
ATOM 1679 O O . LEU A 1 216 ? -13.778 8.682 10.344 1.00 95.56 216 LEU A O 1
ATOM 1683 N N . ARG A 1 217 ? -14.461 10.193 11.851 1.00 96.19 217 ARG A N 1
ATOM 1684 C CA . ARG A 1 217 ? -13.499 11.227 11.424 1.00 96.19 217 ARG A CA 1
ATOM 1685 C C . ARG A 1 217 ? -12.058 10.775 11.650 1.00 96.19 217 ARG A C 1
ATOM 1687 O O . ARG A 1 217 ? -11.228 10.944 10.761 1.00 96.19 217 ARG A O 1
ATOM 1694 N N . LYS A 1 218 ? -11.764 10.176 12.807 1.00 97.06 218 LYS A N 1
ATOM 1695 C CA . LYS A 1 218 ? -10.433 9.623 13.110 1.00 97.06 218 LYS A CA 1
ATOM 1696 C C . LYS A 1 218 ? -10.088 8.458 12.180 1.00 97.06 218 LYS A C 1
ATOM 1698 O O . LYS A 1 218 ? -8.993 8.435 11.630 1.00 97.06 218 LYS A O 1
ATOM 1703 N N . ALA A 1 219 ? -11.031 7.549 11.946 1.00 96.88 219 ALA A N 1
ATOM 1704 C CA . ALA A 1 219 ? -10.880 6.400 11.062 1.00 96.88 219 ALA A CA 1
ATOM 1705 C C . ALA A 1 219 ? -10.523 6.823 9.633 1.00 96.88 219 ALA A C 1
ATOM 1707 O O . ALA A 1 219 ? -9.559 6.309 9.077 1.00 96.88 219 ALA A O 1
ATOM 1708 N N . LYS A 1 220 ? -11.202 7.832 9.073 1.00 96.19 220 LYS A N 1
ATOM 1709 C CA . LYS A 1 220 ? -10.853 8.391 7.754 1.00 96.19 220 LYS A CA 1
ATOM 1710 C C . LYS A 1 220 ? -9.413 8.904 7.694 1.00 96.19 220 LYS A C 1
ATOM 1712 O O . LYS A 1 220 ? -8.723 8.681 6.705 1.00 96.19 220 LYS A O 1
ATOM 1717 N N . VAL A 1 221 ? -8.937 9.555 8.757 1.00 97.12 221 VAL A N 1
ATOM 1718 C CA . VAL A 1 221 ? -7.538 10.003 8.845 1.00 97.12 221 VAL A CA 1
ATOM 1719 C C . VAL A 1 221 ? -6.580 8.810 8.918 1.00 97.12 221 VAL A C 1
ATOM 1721 O O . VAL A 1 221 ? -5.531 8.844 8.281 1.00 97.12 221 VAL A O 1
ATOM 1724 N N . TYR A 1 222 ? -6.922 7.752 9.658 1.00 96.31 222 TYR A N 1
ATOM 1725 C CA . TYR A 1 222 ? -6.099 6.541 9.725 1.00 96.31 222 TYR A CA 1
ATOM 1726 C C . TYR A 1 222 ? -6.011 5.812 8.383 1.00 96.31 222 TYR A C 1
ATOM 1728 O O . TYR A 1 222 ? -4.904 5.458 7.988 1.00 96.31 222 TYR A O 1
ATOM 1736 N N . VAL A 1 223 ? -7.123 5.678 7.652 1.00 96.62 223 VAL A N 1
ATOM 1737 C CA . VAL A 1 223 ? -7.152 5.125 6.283 1.00 96.62 223 VAL A CA 1
ATOM 1738 C C . VAL A 1 223 ? -6.176 5.886 5.383 1.00 96.62 223 VAL A C 1
ATOM 1740 O O . VAL A 1 223 ? -5.317 5.282 4.747 1.00 96.62 223 VAL A O 1
ATOM 1743 N N . GLN A 1 224 ? -6.252 7.220 5.380 1.00 95.94 224 GLN A N 1
ATOM 1744 C CA . GLN A 1 224 ? -5.371 8.047 4.551 1.00 95.94 224 GLN A CA 1
ATOM 1745 C C . GLN A 1 224 ? -3.898 7.917 4.951 1.00 95.94 224 GLN A C 1
ATOM 1747 O O . GLN A 1 224 ? -3.035 7.775 4.091 1.00 95.94 224 GLN A O 1
ATOM 1752 N N . LYS A 1 225 ? -3.599 7.886 6.254 1.00 97.62 225 LYS A N 1
ATOM 1753 C CA . LYS A 1 225 ? -2.231 7.663 6.747 1.00 97.62 225 LYS A CA 1
ATOM 1754 C C . LYS A 1 225 ? -1.691 6.282 6.381 1.00 97.62 225 LYS A C 1
ATOM 1756 O O . LYS A 1 225 ? -0.507 6.166 6.076 1.00 97.62 225 LYS A O 1
ATOM 1761 N N . ALA A 1 226 ? -2.528 5.246 6.422 1.00 96.88 226 ALA A N 1
ATOM 1762 C CA . ALA A 1 226 ? -2.141 3.897 6.026 1.00 96.88 226 ALA A CA 1
ATOM 1763 C C . ALA A 1 226 ? -1.789 3.850 4.534 1.00 96.88 226 ALA A C 1
ATOM 1765 O O . ALA A 1 226 ? -0.718 3.360 4.173 1.00 96.88 226 ALA A O 1
ATOM 1766 N N . LEU A 1 227 ? -2.633 4.441 3.681 1.00 96.62 227 LEU A N 1
ATOM 1767 C CA . LEU A 1 227 ? -2.364 4.548 2.247 1.00 96.62 227 LEU A CA 1
ATOM 1768 C C . LEU A 1 227 ? -1.094 5.359 1.958 1.00 96.62 227 LEU A C 1
ATOM 1770 O O . LEU A 1 227 ? -0.263 4.946 1.151 1.00 96.62 227 LEU A O 1
ATOM 1774 N N . GLU A 1 228 ? -0.901 6.485 2.649 1.00 97.19 228 GLU A N 1
ATOM 1775 C CA . GLU A 1 228 ? 0.315 7.294 2.533 1.00 97.19 228 GLU A CA 1
ATOM 1776 C C . GLU A 1 228 ? 1.563 6.505 2.960 1.00 97.19 228 GLU A C 1
ATOM 1778 O O . GLU A 1 228 ? 2.619 6.625 2.338 1.00 97.19 228 GLU A O 1
ATOM 1783 N N . GLY A 1 229 ? 1.449 5.669 3.995 1.00 97.62 229 GLY A N 1
ATOM 1784 C CA . GLY A 1 229 ? 2.509 4.765 4.434 1.00 97.62 229 GLY A CA 1
ATOM 1785 C C . GLY A 1 229 ? 2.949 3.811 3.324 1.00 97.62 229 GLY A C 1
ATOM 1786 O O . GLY A 1 229 ? 4.147 3.700 3.053 1.00 97.62 229 GLY A O 1
ATOM 1787 N N . TRP A 1 230 ? 1.992 3.192 2.630 1.00 96.06 230 TRP A N 1
ATOM 1788 C CA . TRP A 1 230 ? 2.264 2.331 1.477 1.00 96.06 230 TRP A CA 1
ATOM 1789 C C . TRP A 1 230 ? 2.856 3.095 0.299 1.00 96.06 230 TRP A C 1
ATOM 1791 O O . TRP A 1 230 ? 3.873 2.678 -0.251 1.00 96.06 230 TRP A O 1
ATOM 1801 N N . TYR A 1 231 ? 2.293 4.252 -0.048 1.00 96.31 231 TYR A N 1
ATOM 1802 C CA . TYR A 1 231 ? 2.860 5.117 -1.082 1.00 96.31 231 TYR A CA 1
ATOM 1803 C C . TYR A 1 231 ? 4.325 5.463 -0.775 1.00 96.31 231 TYR A C 1
ATOM 1805 O O . TYR A 1 231 ? 5.202 5.316 -1.624 1.00 96.31 231 TYR A O 1
ATOM 1813 N N . ARG A 1 232 ? 4.615 5.859 0.470 1.00 96.88 232 ARG A N 1
ATOM 1814 C CA . ARG A 1 232 ? 5.964 6.205 0.926 1.00 96.88 232 ARG A CA 1
ATOM 1815 C C . ARG A 1 232 ? 6.910 5.010 0.890 1.00 96.88 232 ARG A C 1
ATOM 1817 O O . ARG A 1 232 ? 8.091 5.201 0.612 1.00 96.88 232 ARG A O 1
ATOM 1824 N N . PHE A 1 233 ? 6.418 3.806 1.178 1.00 95.31 233 PHE A N 1
ATOM 1825 C CA . PHE A 1 233 ? 7.204 2.581 1.061 1.00 95.31 233 PHE A CA 1
ATOM 1826 C C . PHE A 1 233 ? 7.702 2.376 -0.372 1.00 95.31 233 PHE A C 1
ATOM 1828 O O . PHE A 1 233 ? 8.896 2.148 -0.551 1.00 95.31 233 PHE A O 1
ATOM 1835 N N . TYR A 1 234 ? 6.828 2.504 -1.377 1.00 94.69 234 TYR A N 1
ATOM 1836 C CA . TYR A 1 234 ? 7.227 2.363 -2.782 1.00 94.69 234 TYR A CA 1
ATOM 1837 C C . TYR A 1 234 ? 8.082 3.533 -3.267 1.00 94.69 234 TYR A C 1
ATOM 1839 O O . TYR A 1 234 ? 9.053 3.316 -3.981 1.00 94.69 234 TYR A O 1
ATOM 1847 N N . ASP A 1 235 ? 7.770 4.756 -2.838 1.00 93.81 235 ASP A N 1
ATOM 1848 C CA . ASP A 1 235 ? 8.516 5.957 -3.219 1.00 93.81 235 ASP A CA 1
ATOM 1849 C C . ASP A 1 235 ? 9.958 5.965 -2.698 1.00 93.81 235 ASP A C 1
ATOM 1851 O O . ASP A 1 235 ? 10.884 6.360 -3.399 1.00 93.81 235 ASP A O 1
ATOM 1855 N N . LYS A 1 236 ? 10.167 5.512 -1.458 1.00 92.00 236 LYS A N 1
ATOM 1856 C CA . LYS A 1 236 ? 11.499 5.465 -0.839 1.00 92.00 236 LYS A CA 1
ATOM 1857 C C . LYS A 1 236 ? 12.254 4.166 -1.112 1.00 92.00 236 LYS A C 1
ATOM 1859 O O . LYS A 1 236 ? 13.351 3.993 -0.582 1.00 92.00 236 LYS A O 1
ATOM 1864 N N . ASN A 1 237 ? 11.672 3.239 -1.868 1.00 91.12 237 ASN A N 1
ATOM 1865 C CA . ASN A 1 237 ? 12.319 1.971 -2.163 1.00 91.12 237 ASN A CA 1
ATOM 1866 C C . ASN A 1 237 ? 13.484 2.172 -3.144 1.00 91.12 237 ASN A C 1
ATOM 1868 O O . ASN A 1 237 ? 13.401 2.970 -4.068 1.00 91.12 237 ASN A O 1
ATOM 1872 N N . ASP A 1 238 ? 14.569 1.422 -2.969 1.00 85.56 238 ASP A N 1
ATOM 1873 C CA . ASP A 1 238 ? 15.730 1.450 -3.863 1.00 85.56 238 ASP A CA 1
ATOM 1874 C C . ASP A 1 238 ? 15.520 0.626 -5.144 1.00 85.56 238 ASP A C 1
ATOM 1876 O O . ASP A 1 238 ? 16.212 0.834 -6.143 1.00 85.56 238 ASP A O 1
ATOM 1880 N N . LYS A 1 239 ? 14.587 -0.332 -5.110 1.00 87.38 239 LYS A N 1
ATOM 1881 C CA . LYS A 1 239 ? 14.305 -1.266 -6.209 1.00 87.38 239 LYS A CA 1
ATOM 1882 C C . LYS A 1 239 ? 13.157 -0.792 -7.087 1.00 87.38 239 LYS A C 1
ATOM 1884 O O . LYS A 1 239 ? 13.201 -1.005 -8.293 1.00 87.38 239 LYS A O 1
ATOM 1889 N N . TYR A 1 240 ? 12.147 -0.177 -6.482 1.00 90.94 240 TYR A N 1
ATOM 1890 C CA . TYR A 1 240 ? 10.964 0.310 -7.185 1.00 90.94 240 TYR A CA 1
ATOM 1891 C C . TYR A 1 240 ? 11.121 1.788 -7.506 1.00 90.94 240 TYR A C 1
ATOM 1893 O O . TYR A 1 240 ? 11.691 2.540 -6.723 1.00 90.94 240 TYR A O 1
ATOM 1901 N N . PHE A 1 241 ? 10.610 2.217 -8.653 1.00 90.25 241 PHE A N 1
ATOM 1902 C CA . PHE A 1 241 ? 10.689 3.616 -9.055 1.00 90.25 241 PHE A CA 1
ATOM 1903 C C . PHE A 1 241 ? 9.384 4.076 -9.693 1.00 90.25 241 PHE A C 1
ATOM 1905 O O . PHE A 1 241 ? 8.636 3.295 -10.281 1.00 90.25 241 PHE A O 1
ATOM 1912 N N . LYS A 1 242 ? 9.104 5.372 -9.553 1.00 93.12 242 LYS A N 1
ATOM 1913 C CA . LYS A 1 242 ? 7.926 6.017 -10.132 1.00 93.12 242 LYS A CA 1
ATOM 1914 C C . LYS A 1 242 ? 8.060 6.069 -11.646 1.00 93.12 242 LYS A C 1
ATOM 1916 O O . LYS A 1 242 ? 9.047 6.596 -12.157 1.00 93.12 242 LYS A O 1
ATOM 1921 N N . VAL A 1 243 ? 7.046 5.578 -12.348 1.00 93.12 243 VAL A N 1
ATOM 1922 C CA . VAL A 1 243 ? 6.991 5.630 -13.815 1.00 93.12 243 VAL A CA 1
ATOM 1923 C C . VAL A 1 243 ? 5.917 6.567 -14.329 1.00 93.12 243 VAL A C 1
ATOM 1925 O O . VAL A 1 24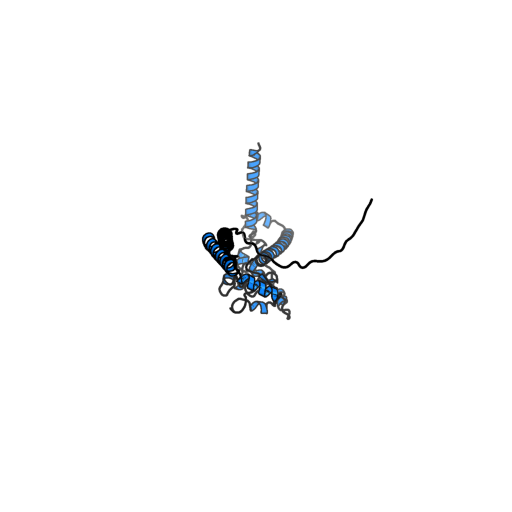3 ? 6.056 7.086 -15.434 1.00 93.12 243 VAL A O 1
ATOM 1928 N N . GLY A 1 244 ? 4.858 6.814 -13.559 1.00 94.00 244 GLY A N 1
ATOM 1929 C CA . GLY A 1 244 ? 3.694 7.480 -14.119 1.00 94.00 244 GLY A CA 1
ATOM 1930 C C . GLY A 1 244 ? 2.536 7.700 -13.164 1.00 94.00 244 GLY A C 1
ATOM 1931 O O . GLY A 1 244 ? 2.678 7.570 -11.947 1.00 94.00 244 GLY A O 1
ATOM 1932 N N . LYS A 1 245 ? 1.378 8.024 -13.737 1.00 95.25 245 LYS A N 1
ATOM 1933 C CA . LYS A 1 245 ? 0.115 8.193 -13.017 1.00 95.25 245 LYS A CA 1
ATOM 1934 C C . LYS A 1 245 ? -1.011 7.408 -13.670 1.00 95.25 245 LYS A C 1
ATOM 1936 O O . LYS A 1 245 ? -1.028 7.226 -14.887 1.00 95.25 245 LYS A O 1
ATOM 1941 N N . VAL A 1 246 ? -1.954 6.978 -12.843 1.00 94.19 246 VAL A N 1
ATOM 1942 C CA . VAL A 1 246 ? -3.221 6.430 -13.316 1.00 94.19 246 VAL A CA 1
ATOM 1943 C C . VAL A 1 246 ? -4.131 7.599 -13.661 1.00 94.19 246 VAL A C 1
ATOM 1945 O O . VAL A 1 246 ? -4.332 8.501 -12.845 1.00 94.19 246 VAL A O 1
ATOM 1948 N N . ILE A 1 247 ? -4.640 7.609 -14.886 1.00 92.81 247 ILE A N 1
ATOM 1949 C CA . ILE A 1 247 ? -5.640 8.575 -15.336 1.00 92.81 247 ILE A CA 1
ATOM 1950 C C . ILE A 1 247 ? -7.011 7.898 -15.399 1.00 92.81 247 ILE A C 1
ATOM 1952 O O . ILE A 1 247 ? -7.081 6.706 -15.695 1.00 92.81 247 ILE A O 1
ATOM 1956 N N . PRO A 1 248 ? -8.108 8.623 -15.131 1.00 87.69 248 PRO A N 1
ATOM 1957 C CA . PRO A 1 248 ? -9.446 8.074 -15.305 1.00 87.69 248 PRO A CA 1
ATOM 1958 C C . PRO A 1 248 ? -9.667 7.590 -16.739 1.00 87.69 248 PRO A C 1
ATOM 1960 O O . PRO A 1 248 ? -9.128 8.168 -17.686 1.00 87.69 248 PRO A O 1
ATOM 1963 N N . GLU A 1 249 ? -10.490 6.555 -16.898 1.00 87.50 249 GLU A N 1
ATOM 1964 C CA . GLU A 1 249 ? -10.914 6.117 -18.227 1.00 87.50 249 GLU A CA 1
ATOM 1965 C C . GLU A 1 249 ? -11.640 7.255 -18.974 1.00 87.50 249 GLU A C 1
ATOM 1967 O O . GLU A 1 249 ? -12.427 7.990 -18.362 1.00 87.50 249 GLU A O 1
ATOM 1972 N N . PRO A 1 250 ? -11.417 7.411 -20.293 1.00 82.38 250 PRO A N 1
ATOM 1973 C CA . PRO A 1 250 ? -12.001 8.493 -21.087 1.00 82.38 250 PRO A CA 1
ATOM 1974 C C . PRO A 1 250 ? -13.529 8.399 -21.214 1.00 82.38 250 PRO A C 1
ATOM 1976 O O . PRO A 1 250 ? -14.187 9.402 -21.476 1.00 82.38 250 PRO A O 1
ATOM 1979 N N . ASP A 1 251 ? -14.103 7.214 -21.009 1.00 78.19 251 ASP A N 1
ATOM 1980 C CA . ASP A 1 251 ? -15.548 6.958 -20.984 1.00 78.19 251 ASP A CA 1
ATOM 1981 C C . ASP A 1 251 ? -16.187 7.198 -19.598 1.00 78.19 251 ASP A C 1
ATOM 1983 O O . ASP A 1 251 ? -17.388 6.973 -19.404 1.00 78.19 251 ASP A O 1
ATOM 1987 N N . GLY A 1 252 ? -15.387 7.635 -18.618 1.00 68.06 252 GLY A N 1
ATOM 1988 C CA . GLY A 1 252 ? -15.806 7.841 -17.236 1.00 68.06 252 GLY A CA 1
ATOM 1989 C C . GLY A 1 252 ? -16.044 6.548 -16.451 1.00 68.06 252 GLY A C 1
ATOM 1990 O O . GLY A 1 252 ? -16.555 6.622 -15.334 1.00 68.06 252 GLY A O 1
ATOM 1991 N N . ALA A 1 253 ? -15.684 5.369 -16.972 1.00 65.12 253 ALA A N 1
ATOM 1992 C CA . ALA A 1 253 ? -15.891 4.094 -16.280 1.00 65.12 253 ALA A CA 1
ATOM 1993 C C . ALA A 1 253 ? -15.208 4.046 -14.903 1.00 65.12 253 ALA A C 1
ATOM 1995 O O . ALA A 1 253 ? -15.796 3.539 -13.952 1.00 65.12 253 ALA A O 1
ATOM 1996 N N . GLY A 1 254 ? -14.035 4.672 -14.756 1.00 58.00 254 GLY A N 1
ATOM 1997 C CA . GLY A 1 254 ? -13.352 4.784 -13.460 1.00 58.00 254 GLY A CA 1
ATOM 1998 C C . GLY A 1 254 ? -14.100 5.628 -12.413 1.00 58.00 254 GLY A C 1
ATOM 1999 O O . GLY A 1 254 ? -13.943 5.391 -11.221 1.00 58.00 254 GLY A O 1
ATOM 2000 N N . LEU A 1 255 ? -14.954 6.580 -12.820 1.00 52.69 255 LEU A N 1
ATOM 2001 C CA . LEU A 1 255 ? -15.842 7.286 -11.882 1.00 52.69 255 LEU A CA 1
ATOM 2002 C C . LEU A 1 255 ? -17.038 6.419 -11.465 1.00 52.69 255 LEU A C 1
ATOM 2004 O O . LEU A 1 255 ? -17.456 6.478 -10.306 1.00 52.69 255 LEU A O 1
ATOM 2008 N N . LYS A 1 256 ? -17.542 5.569 -12.369 1.00 55.72 256 LYS A N 1
ATOM 2009 C CA . LYS A 1 256 ? -18.684 4.676 -12.107 1.00 55.72 256 LYS A CA 1
ATOM 2010 C C . LYS A 1 256 ? -18.406 3.653 -11.003 1.00 55.72 256 LYS A C 1
ATOM 2012 O O . LYS A 1 256 ? -19.337 3.271 -10.298 1.00 55.72 256 LYS A O 1
ATOM 2017 N N . GLU A 1 257 ? -17.146 3.266 -10.776 1.00 60.94 257 GLU A N 1
ATOM 2018 C CA . GLU A 1 257 ? -16.768 2.407 -9.636 1.00 60.94 257 GLU A CA 1
ATOM 2019 C C . GLU A 1 257 ? -17.206 3.003 -8.284 1.00 60.94 257 GLU A C 1
ATOM 2021 O O . GLU A 1 257 ? -17.577 2.273 -7.365 1.00 60.94 257 GLU A O 1
ATOM 2026 N N . THR A 1 258 ? -17.259 4.334 -8.177 1.00 67.31 258 THR A N 1
ATOM 2027 C CA . THR A 1 258 ? -17.687 5.036 -6.956 1.00 67.31 258 THR A CA 1
ATOM 2028 C C . THR A 1 258 ? -19.190 5.330 -6.885 1.00 67.31 258 THR A C 1
ATOM 2030 O O . THR A 1 258 ? -19.668 5.803 -5.854 1.00 67.31 258 THR A O 1
ATOM 2033 N N . GLU A 1 259 ? -19.960 5.025 -7.933 1.00 69.44 259 GLU A N 1
ATOM 2034 C CA . GLU A 1 259 ? -21.413 5.264 -7.990 1.00 69.44 259 GLU A CA 1
ATOM 2035 C C . GLU A 1 259 ? -22.233 4.083 -7.438 1.00 69.44 259 GLU A C 1
ATOM 2037 O O . GLU A 1 259 ? -23.404 4.238 -7.090 1.00 69.44 259 GLU A O 1
ATOM 2042 N N . GLY A 1 260 ? -21.615 2.905 -7.305 1.00 80.00 260 GLY A N 1
ATOM 2043 C CA . GLY A 1 260 ? -22.240 1.708 -6.743 1.00 80.00 260 GLY A CA 1
ATOM 2044 C C . GLY A 1 260 ? -22.417 1.734 -5.214 1.00 80.00 260 GLY A C 1
ATOM 2045 O O . GLY A 1 260 ? -21.933 2.654 -4.535 1.00 80.00 260 GLY A O 1
ATOM 2046 N N . PRO A 1 261 ? -23.081 0.702 -4.646 1.00 88.00 261 PRO A N 1
ATOM 2047 C CA . PRO A 1 261 ? -23.190 0.534 -3.199 1.00 88.00 261 PRO A CA 1
ATOM 2048 C C . PRO A 1 261 ? -21.801 0.498 -2.554 1.00 88.00 261 PRO A C 1
ATOM 2050 O O . PRO A 1 261 ? -20.840 0.017 -3.152 1.00 88.00 261 PRO A O 1
ATOM 2053 N N . VAL A 1 262 ? -21.697 1.012 -1.327 1.00 89.19 262 VAL A N 1
ATOM 2054 C CA . VAL A 1 262 ? -20.422 1.042 -0.598 1.00 89.19 262 VAL A CA 1
ATOM 2055 C C . VAL A 1 262 ? -19.903 -0.391 -0.412 1.00 89.19 262 VAL A C 1
ATOM 2057 O O . VAL A 1 262 ? -20.628 -1.209 0.164 1.00 89.19 262 VAL A O 1
ATOM 2060 N N . PRO A 1 263 ? -18.669 -0.708 -0.850 1.00 89.69 263 PRO A N 1
ATOM 2061 C CA . PRO A 1 263 ? -18.124 -2.052 -0.715 1.00 89.69 263 PRO A CA 1
ATOM 2062 C C . PRO A 1 263 ? -17.975 -2.465 0.754 1.00 89.69 263 PRO A C 1
ATOM 2064 O O . PRO A 1 263 ? -17.396 -1.742 1.575 1.00 89.69 263 PRO A O 1
ATOM 2067 N N . THR A 1 264 ? -18.459 -3.658 1.091 1.00 92.00 264 THR A N 1
ATOM 2068 C CA . THR A 1 264 ? -18.290 -4.244 2.426 1.00 92.00 264 THR A CA 1
ATOM 2069 C C . THR A 1 264 ? -16.852 -4.712 2.646 1.00 92.00 264 THR A C 1
ATOM 2071 O O . THR A 1 264 ? -16.119 -4.978 1.695 1.00 92.00 264 THR A O 1
ATOM 2074 N N . LEU A 1 265 ? -16.426 -4.811 3.905 1.00 93.50 265 LEU A N 1
ATOM 2075 C CA . LEU A 1 265 ? -15.126 -5.395 4.235 1.00 93.50 265 LEU A CA 1
ATOM 2076 C C . LEU A 1 265 ? -15.113 -6.897 3.919 1.00 93.50 265 LEU A C 1
ATOM 2078 O O . LEU A 1 265 ? -16.106 -7.591 4.142 1.00 93.50 265 LEU A O 1
ATOM 2082 N N . CYS A 1 266 ? -13.971 -7.399 3.454 1.00 93.38 266 CYS A N 1
ATOM 2083 C CA . CYS A 1 266 ? -13.708 -8.833 3.370 1.00 93.38 266 CYS A CA 1
ATOM 2084 C C . CYS A 1 266 ? -13.715 -9.487 4.767 1.00 93.38 266 CYS A C 1
ATOM 2086 O O . CYS A 1 266 ? -13.535 -8.823 5.792 1.00 93.38 266 CYS A O 1
ATOM 2088 N N . VAL A 1 267 ? -13.864 -10.815 4.812 1.00 93.81 267 VAL A N 1
ATOM 2089 C CA . VAL A 1 267 ? -13.933 -11.590 6.067 1.00 93.81 267 VAL A CA 1
ATOM 2090 C C . VAL A 1 267 ? -12.690 -11.383 6.937 1.00 93.81 267 VAL A C 1
ATOM 2092 O O . VAL A 1 267 ? -12.811 -11.180 8.145 1.00 93.81 267 VAL A O 1
ATOM 2095 N N . LEU A 1 268 ? -11.502 -11.369 6.323 1.00 93.44 268 LEU A N 1
ATOM 2096 C CA . LEU A 1 268 ? -10.242 -11.138 7.028 1.00 93.44 268 LEU A CA 1
ATOM 2097 C C . LEU A 1 268 ? -10.233 -9.758 7.701 1.00 93.44 268 LEU A C 1
ATOM 2099 O O . LEU A 1 268 ? -10.065 -9.682 8.917 1.00 93.44 268 LEU A O 1
ATOM 2103 N N . ALA A 1 269 ? -10.493 -8.684 6.952 1.00 94.31 269 ALA A N 1
ATOM 2104 C CA . ALA A 1 269 ? -10.533 -7.329 7.501 1.00 94.31 269 ALA A CA 1
ATOM 2105 C C . ALA A 1 269 ? -11.627 -7.166 8.563 1.00 94.31 269 ALA A C 1
ATOM 2107 O O . ALA A 1 269 ? -11.409 -6.520 9.584 1.00 94.31 269 ALA A O 1
ATOM 2108 N N . GLN A 1 270 ? -12.790 -7.794 8.370 1.00 93.75 270 GLN A N 1
ATOM 2109 C CA . GLN A 1 270 ? -13.877 -7.771 9.344 1.00 93.75 270 GLN A CA 1
ATOM 2110 C C . GLN A 1 270 ? -13.476 -8.446 10.668 1.00 93.75 270 GLN A C 1
ATOM 2112 O O . GLN A 1 270 ? -13.852 -7.953 11.730 1.00 93.75 270 GLN A O 1
ATOM 2117 N N . SER A 1 271 ? -12.688 -9.527 10.618 1.00 91.62 271 SER A N 1
ATOM 2118 C CA . SER A 1 271 ? -12.185 -10.238 11.806 1.00 91.62 271 SER A CA 1
ATOM 2119 C C . SER A 1 271 ? -11.098 -9.478 12.575 1.00 91.62 271 SER A C 1
ATOM 2121 O O . SER A 1 271 ? -10.950 -9.672 13.777 1.00 91.62 271 SER A O 1
ATOM 2123 N N . GLN A 1 272 ? -10.365 -8.586 11.903 1.00 91.75 272 GLN A N 1
ATOM 2124 C CA . GLN A 1 272 ? -9.289 -7.784 12.498 1.00 91.75 272 GLN A CA 1
ATOM 2125 C C . GLN A 1 272 ? -9.798 -6.546 13.247 1.00 91.75 272 GLN A C 1
ATOM 2127 O O . GLN A 1 272 ? -9.015 -5.828 13.870 1.00 91.75 272 GLN A O 1
ATOM 2132 N N . ARG A 1 273 ? -11.102 -6.263 13.177 1.00 93.69 273 ARG A N 1
ATOM 2133 C CA . ARG A 1 273 ? -11.688 -5.083 13.808 1.00 93.69 273 ARG A CA 1
ATOM 2134 C C . ARG A 1 273 ? -11.629 -5.204 15.332 1.00 93.69 273 ARG A C 1
ATOM 2136 O O . ARG A 1 273 ? -12.009 -6.245 15.871 1.00 93.69 273 ARG A O 1
ATOM 2143 N N . PRO A 1 274 ? -11.230 -4.137 16.043 1.00 91.00 274 PRO A N 1
ATOM 2144 C CA . PRO A 1 274 ? -11.187 -4.167 17.496 1.00 91.00 274 PRO A CA 1
ATOM 2145 C C . PRO A 1 274 ? -12.598 -4.316 18.066 1.00 91.00 274 PRO A C 1
ATOM 2147 O O . PRO A 1 274 ? -13.548 -3.707 17.571 1.00 91.00 274 PRO A O 1
ATOM 2150 N N . LYS A 1 275 ? -12.748 -5.095 19.134 1.00 91.38 275 LYS A N 1
ATOM 2151 C CA . LYS A 1 275 ? -14.005 -5.180 19.883 1.00 91.38 275 LYS A CA 1
ATOM 2152 C C . LYS A 1 275 ? -14.043 -4.120 20.971 1.00 91.38 275 LYS A C 1
ATOM 2154 O O . LYS A 1 275 ? -13.039 -3.890 21.650 1.00 91.38 275 LYS A O 1
ATOM 2159 N N . ARG A 1 276 ? -15.188 -3.460 21.160 1.00 89.75 276 ARG A N 1
ATOM 2160 C CA . ARG A 1 276 ? -15.301 -2.407 22.178 1.00 89.75 276 ARG A CA 1
ATOM 2161 C C . ARG A 1 276 ? -15.166 -2.984 23.586 1.00 89.75 276 ARG A C 1
ATOM 2163 O O . ARG A 1 276 ? -14.516 -2.352 24.417 1.00 89.75 276 ARG A O 1
ATOM 2170 N N . SER A 1 277 ? -15.719 -4.171 23.833 1.00 87.19 277 SER A N 1
ATOM 2171 C CA . SER A 1 277 ? -15.581 -4.869 25.116 1.00 87.19 277 SER A CA 1
ATOM 2172 C C . SER A 1 277 ? -14.111 -5.106 25.495 1.00 87.19 277 SER A C 1
ATOM 2174 O O . SER A 1 277 ? -13.686 -4.781 26.604 1.00 87.19 277 SER A O 1
ATOM 2176 N N . GLU A 1 278 ? -13.303 -5.586 24.547 1.00 87.75 278 GLU A N 1
ATOM 2177 C CA . GLU A 1 278 ? -11.876 -5.858 24.740 1.00 87.75 278 GLU A CA 1
ATOM 2178 C C . GLU A 1 278 ? -11.075 -4.576 24.987 1.00 87.75 278 GLU A C 1
ATOM 2180 O O . GLU A 1 278 ? -10.228 -4.545 25.882 1.00 87.75 278 GLU A O 1
ATOM 2185 N N . MET A 1 279 ? -11.371 -3.497 24.250 1.00 88.94 279 MET A N 1
ATOM 2186 C CA . MET A 1 279 ? -10.709 -2.209 24.479 1.00 88.94 279 MET A CA 1
ATOM 2187 C C . MET A 1 279 ? -10.990 -1.670 25.882 1.00 88.94 279 MET A C 1
ATOM 2189 O O . MET A 1 279 ? -10.060 -1.248 26.565 1.00 88.94 279 MET A O 1
ATOM 2193 N N . LYS A 1 280 ? -12.245 -1.734 26.343 1.00 87.00 280 LYS A N 1
ATOM 2194 C CA . LYS A 1 280 ? -12.601 -1.278 27.692 1.00 87.00 280 LYS A CA 1
ATOM 2195 C C . LYS A 1 280 ? -11.942 -2.115 28.781 1.00 87.00 280 LYS A C 1
ATOM 2197 O O . LYS A 1 280 ? -11.414 -1.552 29.737 1.00 87.00 280 LYS A O 1
ATOM 2202 N N . LYS A 1 281 ? -11.890 -3.439 28.606 1.00 86.62 281 LYS A N 1
ATOM 2203 C CA . LYS A 1 281 ? -11.164 -4.331 29.517 1.00 86.62 281 LYS A CA 1
ATOM 2204 C C . LYS A 1 281 ? -9.690 -3.927 29.638 1.00 86.62 281 LYS A C 1
ATOM 2206 O O . LYS A 1 281 ? -9.180 -3.794 30.747 1.00 86.62 281 LYS A O 1
ATOM 2211 N N . TYR A 1 282 ? -9.017 -3.681 28.513 1.00 88.38 282 TYR A N 1
ATOM 2212 C CA . TYR A 1 282 ? -7.622 -3.236 28.512 1.00 88.38 282 TYR A CA 1
ATOM 2213 C C . TYR A 1 282 ? -7.441 -1.858 29.169 1.00 88.38 282 TYR A C 1
ATOM 2215 O O . TYR A 1 282 ? -6.491 -1.652 29.926 1.00 88.38 282 TYR A O 1
ATOM 2223 N N . GLU A 1 283 ? -8.347 -0.913 28.913 1.00 89.31 283 GLU A N 1
ATOM 2224 C CA . GLU A 1 283 ? -8.326 0.414 29.539 1.00 89.31 283 GLU A CA 1
ATOM 2225 C C . GLU A 1 283 ? -8.478 0.335 31.062 1.00 89.31 283 GLU A C 1
ATOM 2227 O O . GLU A 1 283 ? -7.761 1.027 31.789 1.00 89.31 283 GLU A O 1
ATOM 2232 N N . GLU A 1 284 ? -9.359 -0.534 31.556 1.00 87.94 284 GLU A N 1
ATOM 2233 C CA . GLU A 1 284 ? -9.558 -0.755 32.985 1.00 87.94 284 GLU A CA 1
ATOM 2234 C C . GLU A 1 284 ? -8.350 -1.430 33.643 1.00 87.94 284 GLU A C 1
ATOM 2236 O O . GLU A 1 284 ? -7.881 -0.969 34.688 1.00 87.94 284 GLU A O 1
ATOM 2241 N N . GLU A 1 285 ? -7.786 -2.462 33.009 1.00 89.00 285 GLU A N 1
ATOM 2242 C CA . GLU A 1 285 ? -6.547 -3.102 33.459 1.00 89.00 285 GLU A CA 1
ATOM 2243 C C . GLU A 1 285 ? -5.383 -2.105 33.507 1.00 89.00 285 GLU A C 1
ATOM 2245 O O . GLU A 1 285 ? -4.611 -2.091 34.471 1.00 89.00 285 GLU A O 1
ATOM 2250 N N . ARG A 1 286 ? -5.260 -1.241 32.492 1.00 92.69 286 ARG A N 1
ATOM 2251 C CA . ARG A 1 286 ? -4.233 -0.196 32.448 1.00 92.69 286 ARG A CA 1
ATOM 2252 C C . ARG A 1 286 ? -4.434 0.816 33.574 1.00 92.69 286 ARG A C 1
ATOM 2254 O O . ARG A 1 286 ? -3.482 1.088 34.300 1.00 92.69 286 ARG A O 1
ATOM 2261 N N . ARG A 1 287 ? -5.663 1.301 33.781 1.00 91.88 287 ARG A N 1
ATOM 2262 C CA . ARG A 1 287 ? -6.012 2.224 34.876 1.00 91.88 287 ARG A CA 1
ATOM 2263 C C . ARG A 1 287 ? -5.710 1.616 36.249 1.00 91.88 287 ARG A C 1
ATOM 2265 O O . ARG A 1 287 ? -5.207 2.309 37.129 1.00 91.88 287 ARG A O 1
ATOM 2272 N N . SER A 1 288 ? -5.986 0.323 36.428 1.00 91.19 288 SER A N 1
ATOM 2273 C CA . SER A 1 288 ? -5.671 -0.413 37.658 1.00 91.19 288 SER A CA 1
ATOM 2274 C C . SER A 1 288 ? -4.160 -0.468 37.914 1.00 91.19 288 SER A C 1
ATOM 2276 O O . SER A 1 288 ? -3.702 -0.077 38.989 1.00 91.19 288 SER A O 1
ATOM 2278 N N . LYS A 1 289 ? -3.369 -0.844 36.898 1.00 95.06 289 LYS A N 1
ATOM 2279 C CA . LYS A 1 289 ? -1.898 -0.890 36.977 1.00 95.06 289 LYS A CA 1
ATOM 2280 C C . LYS A 1 289 ? -1.281 0.483 37.240 1.00 95.06 289 LYS A C 1
ATOM 2282 O O . LYS A 1 289 ? -0.364 0.595 38.049 1.00 95.06 289 LYS A O 1
ATOM 2287 N N . GLU A 1 290 ? -1.783 1.529 36.588 1.00 95.75 290 GLU A N 1
ATOM 2288 C CA . GLU A 1 290 ? -1.344 2.913 36.808 1.00 95.75 290 GLU A CA 1
ATOM 2289 C C . GLU A 1 290 ? -1.634 3.370 38.245 1.00 95.75 290 GLU A C 1
ATOM 2291 O O . GLU A 1 290 ? -0.761 3.943 38.900 1.00 95.75 290 GLU A O 1
ATOM 2296 N N . ALA A 1 291 ? -2.820 3.061 38.777 1.00 95.12 291 ALA A N 1
ATOM 2297 C CA . ALA A 1 291 ? -3.181 3.377 40.157 1.00 95.12 291 ALA A CA 1
ATOM 2298 C C . ALA A 1 291 ? -2.338 2.598 41.181 1.00 95.12 291 ALA A C 1
ATOM 2300 O O . ALA A 1 291 ? -1.954 3.149 42.215 1.00 95.12 291 ALA A O 1
ATOM 2301 N N . GLU A 1 292 ? -2.033 1.326 40.917 1.00 95.94 292 GLU A N 1
ATOM 2302 C CA . GLU A 1 292 ? -1.141 0.522 41.755 1.00 95.94 292 GLU A CA 1
ATOM 2303 C C . GLU A 1 292 ? 0.287 1.081 41.742 1.00 95.94 292 GLU A C 1
ATOM 2305 O O . GLU A 1 292 ? 0.872 1.314 42.802 1.00 95.94 292 GLU A O 1
ATOM 2310 N N . MET A 1 293 ? 0.818 1.393 40.558 1.00 95.50 293 MET A N 1
ATOM 2311 C CA . MET A 1 293 ? 2.139 2.001 40.403 1.00 95.50 293 MET A CA 1
ATOM 2312 C C . MET A 1 293 ? 2.222 3.353 41.119 1.00 95.50 293 MET A C 1
ATOM 2314 O O . MET A 1 293 ? 3.199 3.614 41.819 1.00 95.50 293 MET A O 1
ATOM 2318 N N . ALA A 1 294 ? 1.188 4.193 41.018 1.00 95.56 294 ALA A N 1
ATOM 2319 C CA . ALA A 1 294 ? 1.122 5.464 41.734 1.00 95.56 294 ALA A CA 1
ATOM 2320 C C . ALA A 1 294 ? 1.163 5.271 43.260 1.00 95.56 294 ALA A C 1
ATOM 2322 O O . ALA A 1 294 ? 1.886 5.991 43.951 1.00 95.56 294 ALA A O 1
ATOM 2323 N N . LYS A 1 295 ? 0.461 4.261 43.795 1.00 95.69 295 LYS A N 1
ATOM 2324 C CA . LYS A 1 295 ? 0.504 3.913 45.228 1.00 95.69 295 LYS A CA 1
ATOM 2325 C C . LYS A 1 295 ? 1.889 3.432 45.664 1.00 95.69 295 LYS A C 1
ATOM 2327 O O . LYS A 1 295 ? 2.349 3.814 46.738 1.00 95.69 295 LYS A O 1
ATOM 2332 N N . VAL A 1 296 ? 2.558 2.607 44.855 1.00 95.62 296 VAL A N 1
ATOM 2333 C CA . VAL A 1 296 ? 3.922 2.126 45.140 1.00 95.62 296 VAL A CA 1
ATOM 2334 C C . VAL A 1 296 ? 4.918 3.285 45.138 1.00 95.62 296 VAL A C 1
ATOM 2336 O O . VAL A 1 296 ? 5.734 3.388 46.052 1.00 95.62 296 VAL A O 1
ATOM 2339 N N . THR A 1 297 ? 4.824 4.183 44.158 1.00 95.69 297 THR A N 1
ATOM 2340 C CA . THR A 1 297 ? 5.675 5.376 44.067 1.00 95.69 297 THR A CA 1
ATOM 2341 C C . THR A 1 297 ? 5.459 6.309 45.257 1.00 95.69 297 THR A C 1
ATOM 2343 O O . THR A 1 297 ? 6.434 6.740 45.864 1.00 95.69 297 THR A O 1
ATOM 2346 N N . ALA A 1 298 ? 4.206 6.551 45.659 1.00 94.25 298 ALA A N 1
ATOM 2347 C CA . ALA A 1 298 ? 3.893 7.368 46.832 1.00 94.25 298 ALA A CA 1
ATOM 2348 C C . ALA A 1 298 ? 4.464 6.771 48.131 1.00 94.25 298 ALA A C 1
ATOM 2350 O O . ALA A 1 298 ? 5.030 7.495 48.940 1.00 94.25 298 ALA A O 1
ATOM 2351 N N . ARG A 1 299 ? 4.389 5.444 48.312 1.00 93.38 299 ARG A N 1
ATOM 2352 C CA . ARG A 1 299 ? 4.963 4.759 49.486 1.00 93.38 299 ARG A CA 1
ATOM 2353 C C . ARG A 1 299 ? 6.489 4.791 49.543 1.00 93.38 299 ARG A C 1
ATOM 2355 O O . ARG A 1 299 ? 7.026 4.682 50.630 1.00 93.38 299 ARG A O 1
ATOM 2362 N N . ARG A 1 300 ? 7.180 4.891 48.402 1.00 90.50 300 ARG A N 1
ATOM 2363 C CA . ARG A 1 300 ? 8.651 5.003 48.341 1.00 90.50 300 ARG A CA 1
ATOM 2364 C C . ARG A 1 300 ? 9.164 6.425 48.581 1.00 90.50 300 ARG A C 1
ATOM 2366 O O . ARG A 1 300 ? 10.356 6.592 48.804 1.00 90.50 300 ARG A O 1
ATOM 2373 N N . ALA A 1 301 ? 8.295 7.427 48.463 1.00 85.12 301 ALA A N 1
ATOM 2374 C CA . ALA A 1 301 ? 8.632 8.832 48.682 1.00 85.12 301 ALA A CA 1
ATOM 2375 C C . ALA A 1 301 ? 8.487 9.272 50.154 1.00 85.12 301 ALA A C 1
ATOM 2377 O O . ALA A 1 301 ? 8.896 10.382 50.490 1.00 85.12 301 ALA A O 1
ATOM 2378 N N . HIS A 1 302 ? 7.901 8.417 50.998 1.00 76.12 302 HIS A N 1
ATOM 2379 C CA . HIS A 1 302 ? 7.781 8.574 52.449 1.00 76.12 302 HIS A CA 1
ATOM 2380 C C . HIS A 1 302 ? 8.773 7.660 53.165 1.00 76.12 302 HIS A C 1
ATOM 2382 O O . HIS A 1 302 ? 9.264 8.083 54.233 1.00 76.12 302 HIS A O 1
#